Protein AF-W4VQP2-F1 (afdb_monomer)

Organism: NCBI:txid1298598

Radius of gyration: 23.56 Å; Cα contacts (8 Å, |Δi|>4): 251; chains: 1; bounding box: 56×85×63 Å

Sequence (211 aa):
MKTSEPMEIQKAVLSAKQAVLQKRSLKSDTTIKNQAFRDQLFKKLILEGDLSQVNSAVIPTIFPTIRLDETSYRVAILTADGWGVETADQELLLFSIHNMLKELVYCETLIDDKQIILLLPNVFATEAEPSFIRAIEQIEDFLKCTVTVSIGSPVTAIDKIHHSFHEAEAIFPFYTILPNETVITPEKVKNRTGGAIRSVQPIRKPKLSPY

Nearest PDB structures (foldseek):
  4dez-assembly1_A  TM=6.415E-01  e=1.762E-01  Mycolicibacterium smegmatis MC2 155
  6juo-assembly2_F  TM=6.776E-01  e=5.242E-01  Mycolicibacterium smegmatis MC2 155
  5cw9-assembly1_A  TM=4.338E-01  e=1.469E-01  synthetic construct
  6jun-assembly2_A  TM=5.602E-01  e=6.287E-01  Mycolicibacterium smegmatis MC2 155
  6mx1-assembly1_B  TM=3.657E-01  e=1.225E-01  Escherichia coli str. K-12 substr. MG1655

pLDDT: mean 76.84, std 18.47, range [34.72, 96.81]

Solvent-accessible surface area (backbone atoms only — not comparable to full-atom values): 12207 Å² total; per-residue (Å²): 137,83,82,82,58,76,65,60,58,53,52,50,54,52,51,53,52,50,52,53,50,51,57,48,50,56,50,48,52,51,50,51,51,50,49,53,52,52,51,51,50,49,42,31,40,40,74,67,54,50,55,91,88,51,61,74,87,50,46,41,76,78,38,73,69,50,55,95,73,92,48,30,30,27,22,33,42,34,38,72,52,65,77,61,90,51,68,68,44,47,53,52,49,53,52,51,51,55,52,51,44,65,74,70,40,90,51,48,77,44,81,53,94,84,33,36,43,34,44,35,57,51,60,48,88,81,68,42,47,67,55,52,52,50,43,51,52,52,48,26,67,71,69,59,38,50,58,43,35,16,31,20,56,79,30,74,47,76,90,38,42,21,57,12,34,54,45,10,61,70,53,41,74,52,43,84,78,34,87,88,49,52,66,44,40,63,69,68,55,66,73,45,91,81,63,85,78,73,76,83,70,77,83,75,75,80,81,80,74,89,126

Foldseek 3Di:
DDDDDPVVVVVVVVVVVVVVVVVVVVVVVVVVVLVVVLQVVVCCQAVVLDCVPPDPVCCCVSWVLDDLPQWWKKKKKKAKDDQDPDQVSQVVLQVLLQVLCVVQPSWDWDDDRRIIMTIHTPPVPPPVVVSVVVSQVVSCVVVVMQMAMFMFDIGNDSSCSNVSNVRSVVCRVCCVVVVPDSYHYVVNVVVPPPDDPPPPDPDPDDDDDDD

Mean predicted aligned error: 12.56 Å

InterPro domains:
  IPR041522 CdaR, GGDEF-like domain [PF17853] (72-170)

Structure (mmCIF, N/CA/C/O backbone):
data_AF-W4VQP2-F1
#
_entry.id   AF-W4VQP2-F1
#
loop_
_atom_site.group_PDB
_atom_site.id
_atom_site.type_symbol
_atom_site.label_atom_id
_atom_site.label_alt_id
_atom_site.label_comp_id
_atom_site.label_asym_id
_atom_site.label_entity_id
_atom_site.label_seq_id
_atom_site.pdbx_PDB_ins_code
_atom_site.Cartn_x
_atom_site.Cartn_y
_atom_site.Cartn_z
_atom_site.occupancy
_atom_site.B_iso_or_equiv
_atom_site.auth_seq_id
_atom_site.auth_comp_id
_atom_site.auth_asym_id
_atom_site.auth_atom_id
_atom_site.pdbx_PDB_model_num
ATOM 1 N N . MET A 1 1 ? -36.089 60.019 13.218 1.00 35.12 1 MET A N 1
ATOM 2 C CA . MET A 1 1 ? -35.849 59.495 11.857 1.00 35.12 1 MET A CA 1
ATOM 3 C C . MET A 1 1 ? -35.207 58.118 11.964 1.00 35.12 1 MET A C 1
ATOM 5 O O . MET A 1 1 ? -34.127 58.023 12.517 1.00 35.12 1 MET A O 1
ATOM 9 N N . LYS A 1 2 ? -35.928 57.110 11.452 1.00 40.62 2 LYS A N 1
ATOM 10 C CA . LYS A 1 2 ? -35.484 55.857 10.809 1.00 40.62 2 LYS A CA 1
ATOM 11 C C . LYS A 1 2 ? -34.466 54.964 11.544 1.00 40.62 2 LYS A C 1
ATOM 13 O O . LYS A 1 2 ? -33.271 55.027 11.294 1.00 40.62 2 LYS A O 1
ATOM 18 N N . THR A 1 3 ? -35.001 54.058 12.361 1.00 45.78 3 THR A N 1
ATOM 19 C CA . THR A 1 3 ? -34.407 52.760 12.712 1.00 45.78 3 THR A CA 1
ATOM 20 C C . THR A 1 3 ? -34.433 51.849 11.481 1.00 45.78 3 THR A C 1
ATOM 22 O O . THR A 1 3 ? -35.513 51.485 11.019 1.00 45.78 3 THR A O 1
ATOM 25 N N . SER A 1 4 ? -33.273 51.516 10.919 1.00 45.12 4 SER A N 1
ATOM 26 C CA . SER A 1 4 ? -33.140 50.448 9.923 1.00 45.12 4 SER A CA 1
ATOM 27 C C . SER A 1 4 ? -33.521 49.108 10.561 1.00 45.12 4 SER A C 1
ATOM 29 O O . SER A 1 4 ? -33.114 48.795 11.680 1.00 45.12 4 SER A O 1
ATOM 31 N N . GLU A 1 5 ? -34.390 48.365 9.879 1.00 51.97 5 GLU A N 1
ATOM 32 C CA . GLU A 1 5 ? -35.120 47.232 10.441 1.00 51.97 5 GLU A CA 1
ATOM 33 C C . GLU A 1 5 ? -34.227 45.996 10.692 1.00 51.97 5 GLU A C 1
ATOM 35 O O . GLU A 1 5 ? -33.376 45.665 9.860 1.00 51.97 5 GLU A O 1
ATOM 40 N N . PRO A 1 6 ? -34.477 45.225 11.774 1.00 57.72 6 PRO A N 1
ATOM 41 C CA . PRO A 1 6 ? -33.792 43.959 12.095 1.00 57.72 6 PRO A CA 1
ATOM 42 C C . PRO A 1 6 ? -33.783 42.911 10.964 1.00 57.72 6 PRO A C 1
ATOM 44 O O . PRO A 1 6 ? -32.983 41.972 10.977 1.00 57.72 6 PRO A O 1
ATOM 47 N N . MET A 1 7 ? -34.668 43.074 9.978 1.00 51.09 7 MET A N 1
ATOM 48 C CA . MET A 1 7 ? -34.842 42.191 8.829 1.00 51.09 7 MET A CA 1
ATOM 49 C C . MET A 1 7 ? -33.673 42.245 7.828 1.00 51.09 7 MET A C 1
ATOM 51 O O . MET A 1 7 ? -33.319 41.217 7.247 1.00 51.09 7 MET A O 1
ATOM 55 N N . GLU A 1 8 ? -33.031 43.404 7.638 1.00 52.34 8 GLU A N 1
ATOM 56 C CA . GLU A 1 8 ? -31.924 43.546 6.675 1.00 52.34 8 GLU A CA 1
ATOM 57 C C . GLU A 1 8 ? -30.647 42.850 7.166 1.00 52.34 8 GLU A C 1
ATOM 59 O O . GLU A 1 8 ? -29.943 42.200 6.389 1.00 52.34 8 GLU A O 1
ATOM 64 N N . ILE A 1 9 ? -30.398 42.897 8.477 1.00 55.16 9 ILE A N 1
ATOM 65 C CA . ILE A 1 9 ? -29.237 42.262 9.112 1.00 55.16 9 ILE A CA 1
ATOM 66 C C . ILE A 1 9 ? -29.374 40.732 9.074 1.00 55.16 9 ILE A C 1
ATOM 68 O O . ILE A 1 9 ? -28.434 40.039 8.685 1.00 55.16 9 ILE A O 1
ATOM 72 N N . GLN A 1 10 ? -30.552 40.182 9.393 1.00 50.25 10 GLN A N 1
ATOM 73 C CA . GLN A 1 10 ? -30.792 38.734 9.299 1.00 50.25 10 GLN A CA 1
ATOM 74 C C . GLN A 1 10 ? -30.653 38.208 7.865 1.00 50.25 10 GLN A C 1
ATOM 76 O O . GLN A 1 10 ? -30.037 37.161 7.646 1.00 50.25 10 GLN A O 1
ATOM 81 N N . LYS A 1 11 ? -31.170 38.944 6.874 1.00 54.84 11 LYS A N 1
ATOM 82 C CA . LYS A 1 11 ? -31.063 38.561 5.460 1.00 54.84 11 LYS A CA 1
ATOM 83 C C . LYS A 1 11 ? -29.612 38.584 4.973 1.00 54.84 11 LYS A C 1
ATOM 85 O O . LYS A 1 11 ? -29.203 37.680 4.242 1.00 54.84 11 LYS A O 1
ATOM 90 N N . ALA A 1 12 ? -28.815 39.554 5.423 1.00 56.41 12 ALA A N 1
ATOM 91 C CA . ALA A 1 12 ? -27.388 39.634 5.118 1.00 56.41 12 ALA A CA 1
ATOM 92 C C . ALA A 1 12 ? -26.590 38.469 5.732 1.00 56.41 12 ALA A C 1
ATOM 94 O O . ALA A 1 12 ? -25.773 37.854 5.047 1.00 56.41 12 ALA A O 1
ATOM 95 N N . VAL A 1 13 ? -26.874 38.099 6.986 1.00 51.88 13 VAL A N 1
ATOM 96 C CA . VAL A 1 13 ? -26.214 36.970 7.667 1.00 51.88 13 VAL A CA 1
ATOM 97 C C . VAL A 1 13 ? -26.556 35.631 7.003 1.00 51.88 13 VAL A C 1
ATOM 99 O O . VAL A 1 13 ? -25.667 34.805 6.785 1.00 51.88 13 VAL A O 1
ATOM 102 N N . LEU A 1 14 ? -27.817 35.419 6.617 1.00 48.81 14 LEU A N 1
ATOM 103 C CA . LEU A 1 14 ? -28.238 34.211 5.897 1.00 48.81 14 LEU A CA 1
ATOM 104 C C . LEU A 1 14 ? -27.605 34.122 4.502 1.00 48.81 14 LEU A C 1
ATOM 106 O O . LEU A 1 14 ? -27.119 33.055 4.123 1.00 48.81 14 LEU A O 1
ATOM 110 N N . SER A 1 15 ? -27.528 35.241 3.779 1.00 53.50 15 SER A N 1
ATOM 111 C CA . SER A 1 15 ? -26.909 35.304 2.447 1.00 53.50 15 SER A CA 1
ATOM 112 C C . SER A 1 15 ? -25.395 35.065 2.509 1.00 53.50 15 SER A C 1
ATOM 114 O O . SER A 1 15 ? -24.848 34.323 1.695 1.00 53.50 15 SER A O 1
ATOM 116 N N . ALA A 1 16 ? -24.710 35.612 3.520 1.00 52.19 16 ALA A N 1
ATOM 117 C CA . ALA A 1 16 ? -23.288 35.364 3.753 1.00 52.19 16 ALA A CA 1
ATOM 118 C C . ALA A 1 16 ? -23.013 33.895 4.123 1.00 52.19 16 ALA A C 1
ATOM 120 O O . ALA A 1 16 ? -22.075 33.290 3.601 1.00 52.19 16 ALA A O 1
ATOM 121 N N . LYS A 1 17 ? -23.863 33.280 4.959 1.00 48.31 17 LYS A N 1
ATOM 122 C CA . LYS A 1 17 ? -23.778 31.850 5.296 1.00 48.31 17 LYS A CA 1
ATOM 123 C C . LYS A 1 17 ? -23.983 30.968 4.061 1.00 48.31 17 LYS A C 1
ATOM 125 O O . LYS A 1 17 ? -23.219 30.026 3.860 1.00 48.31 17 LYS A O 1
ATOM 130 N N . GLN A 1 18 ? -24.958 31.291 3.211 1.00 54.22 18 GLN A N 1
ATOM 131 C CA . GLN A 1 18 ? -25.206 30.579 1.953 1.00 54.22 18 GLN A CA 1
ATOM 132 C C . GLN A 1 18 ? -24.047 30.731 0.960 1.00 54.22 18 GLN A C 1
ATOM 134 O O . GLN A 1 18 ? -23.621 29.733 0.386 1.00 54.22 18 GLN A O 1
ATOM 139 N N . ALA A 1 19 ? -23.467 31.925 0.819 1.00 55.91 19 ALA A N 1
ATOM 140 C CA . ALA A 1 19 ? -22.310 32.153 -0.049 1.00 55.91 19 ALA A CA 1
ATOM 141 C C . ALA A 1 19 ? -21.056 31.391 0.425 1.00 55.91 19 ALA A C 1
ATOM 143 O O . ALA A 1 19 ? -20.311 30.840 -0.387 1.00 55.91 19 ALA A O 1
ATOM 144 N N . VAL A 1 20 ? -20.830 31.302 1.742 1.00 54.31 20 VAL A N 1
ATOM 145 C CA . VAL A 1 20 ? -19.734 30.504 2.319 1.00 54.31 20 VAL A CA 1
ATOM 146 C C . VAL A 1 20 ? -19.962 29.006 2.107 1.00 54.31 20 VAL A C 1
ATOM 148 O O . VAL A 1 20 ? -19.020 28.298 1.749 1.00 54.31 20 VAL A O 1
ATOM 151 N N . LEU A 1 21 ? -21.195 28.519 2.280 1.00 50.50 21 LEU A N 1
ATOM 152 C CA . LEU A 1 21 ? -21.551 27.120 2.027 1.00 50.50 21 LEU A CA 1
ATOM 153 C C . LEU A 1 21 ? -21.415 26.758 0.543 1.00 50.50 21 LEU A C 1
ATOM 155 O O . LEU A 1 21 ? -20.800 25.743 0.242 1.00 50.50 21 LEU A O 1
ATOM 159 N N . GLN A 1 22 ? -21.874 27.614 -0.375 1.00 55.31 22 GLN A N 1
ATOM 160 C CA . GLN A 1 22 ? -21.723 27.417 -1.822 1.00 55.31 22 GLN A CA 1
ATOM 161 C C . GLN A 1 22 ? -20.254 27.439 -2.268 1.00 55.31 22 GLN A C 1
ATOM 163 O O . GLN A 1 22 ? -19.826 26.632 -3.090 1.00 55.31 22 GLN A O 1
ATOM 168 N N . LYS A 1 23 ? -19.429 28.325 -1.695 1.00 57.16 23 LYS A N 1
ATOM 169 C CA . LYS A 1 23 ? -17.988 28.354 -1.989 1.00 57.16 23 LYS A CA 1
ATOM 170 C C . LYS A 1 23 ? -17.262 27.122 -1.437 1.00 57.16 23 LYS A C 1
ATOM 172 O O . LYS A 1 23 ? -16.253 26.712 -2.009 1.00 57.16 23 LYS A O 1
ATOM 177 N N . ARG A 1 24 ? -17.754 26.533 -0.341 1.00 44.56 24 ARG A N 1
ATOM 178 C CA . ARG A 1 24 ? -17.249 25.266 0.211 1.00 44.56 24 ARG A CA 1
ATOM 179 C C . ARG A 1 24 ? -17.720 24.058 -0.598 1.00 44.56 24 ARG A C 1
ATOM 181 O O . ARG A 1 24 ? -16.879 23.212 -0.865 1.00 44.56 24 ARG A O 1
ATOM 188 N N . SER A 1 25 ? -18.978 24.018 -1.046 1.00 50.69 25 SER A N 1
ATOM 189 C CA . SER A 1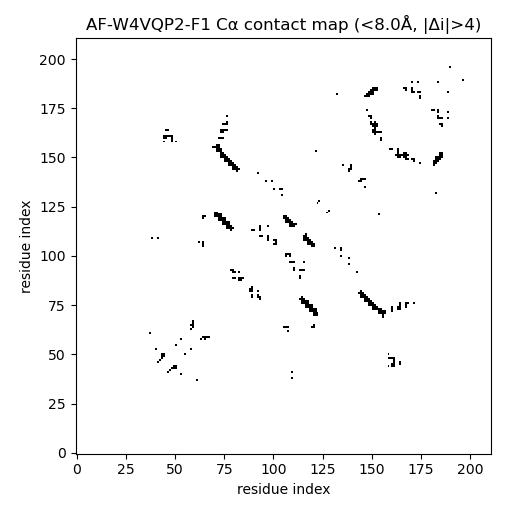 25 ? -19.502 22.927 -1.881 1.00 50.69 25 SER A CA 1
ATOM 190 C C . SER A 1 25 ? -18.838 22.882 -3.254 1.00 50.69 25 SER A C 1
ATOM 192 O O . SER A 1 25 ? -18.427 21.827 -3.706 1.00 50.69 25 SER A O 1
ATOM 194 N N . LEU A 1 26 ? -18.629 24.032 -3.903 1.00 56.31 26 LEU A N 1
ATOM 195 C CA . LEU A 1 26 ? -17.958 24.060 -5.208 1.00 56.31 26 LEU A CA 1
ATOM 196 C C . LEU A 1 26 ? -16.499 23.603 -5.104 1.00 56.31 26 LEU A C 1
ATOM 198 O O . LEU A 1 26 ? -16.016 22.881 -5.971 1.00 56.31 26 LEU A O 1
ATOM 202 N N . LYS A 1 27 ? -15.807 23.983 -4.020 1.00 56.72 27 LYS A N 1
ATOM 203 C CA . LYS A 1 27 ? -14.451 23.502 -3.738 1.00 56.72 27 LYS A CA 1
ATOM 204 C C . LYS A 1 27 ? -14.433 22.012 -3.397 1.00 56.72 27 LYS A C 1
ATOM 206 O O . LYS A 1 27 ? -13.567 21.310 -3.906 1.00 56.72 27 LYS A O 1
ATOM 211 N N . SER A 1 28 ? -15.374 21.520 -2.586 1.00 58.16 28 SER A N 1
ATOM 212 C CA . SER A 1 28 ? -15.464 20.089 -2.281 1.00 58.16 28 SER A CA 1
ATOM 213 C C . SER A 1 28 ? -15.770 19.274 -3.528 1.00 58.16 28 SER A C 1
ATOM 215 O O . SER A 1 28 ? -15.113 18.266 -3.742 1.00 58.16 28 SER A O 1
ATOM 217 N N . ASP A 1 29 ? -16.664 19.738 -4.400 1.00 61.47 29 ASP A N 1
ATOM 218 C CA . ASP A 1 29 ? -17.019 19.038 -5.636 1.00 61.47 29 ASP A CA 1
ATOM 219 C C . ASP A 1 29 ? -15.826 18.946 -6.591 1.00 61.47 29 ASP A C 1
ATOM 221 O O . ASP A 1 29 ? -15.601 17.899 -7.195 1.00 61.47 29 ASP A O 1
ATOM 225 N N . THR A 1 30 ? -15.021 20.009 -6.712 1.00 62.75 30 THR A N 1
ATOM 226 C CA . THR A 1 30 ? -13.778 19.955 -7.498 1.00 62.75 30 THR A CA 1
ATOM 227 C C . THR A 1 30 ? -12.742 19.024 -6.878 1.00 62.75 30 THR A C 1
ATOM 229 O O . THR A 1 30 ? -12.120 18.252 -7.600 1.00 62.75 30 THR A O 1
ATOM 232 N N . THR A 1 31 ? -12.578 19.038 -5.553 1.00 67.19 31 THR A N 1
ATOM 233 C CA . THR A 1 31 ? -11.622 18.160 -4.865 1.00 67.19 31 THR A CA 1
ATOM 234 C C . THR A 1 31 ? -12.040 16.695 -4.960 1.00 67.19 31 THR A C 1
ATOM 236 O O . THR A 1 31 ? -11.203 15.848 -5.250 1.00 67.19 31 THR A O 1
ATOM 239 N N . ILE A 1 32 ? -13.331 16.394 -4.794 1.00 65.38 32 ILE A N 1
ATOM 240 C CA . ILE A 1 32 ? -13.893 15.044 -4.924 1.00 65.38 32 ILE A CA 1
ATOM 241 C C . ILE A 1 32 ? -13.719 14.534 -6.356 1.00 65.38 32 ILE A C 1
ATOM 243 O O . ILE A 1 32 ? -13.260 13.412 -6.549 1.00 65.38 32 ILE A O 1
ATOM 247 N N . LYS A 1 33 ? -14.019 15.358 -7.370 1.00 71.06 33 LYS A N 1
ATOM 248 C CA . LYS A 1 33 ? -13.811 14.990 -8.781 1.00 71.06 33 LYS A CA 1
ATOM 249 C C . LYS A 1 33 ? -12.340 14.736 -9.098 1.00 71.06 33 LYS A C 1
ATOM 251 O O . LYS A 1 33 ? -12.033 13.768 -9.787 1.00 71.06 33 LYS A O 1
ATOM 256 N N . ASN A 1 34 ? -11.441 15.562 -8.569 1.00 78.31 34 ASN A N 1
ATOM 257 C CA . ASN A 1 34 ? -10.003 15.386 -8.757 1.00 78.31 34 ASN A CA 1
ATOM 258 C C . ASN A 1 34 ? -9.491 14.114 -8.071 1.00 78.31 34 ASN A C 1
ATOM 260 O O . ASN A 1 34 ? -8.702 13.387 -8.666 1.00 78.31 34 ASN A O 1
ATOM 264 N N . GLN A 1 35 ? -9.968 13.816 -6.859 1.00 81.62 35 GLN A N 1
ATOM 265 C CA . GLN A 1 35 ? -9.613 12.593 -6.143 1.00 81.62 35 GLN A CA 1
ATOM 266 C C . GLN A 1 35 ? -10.134 11.350 -6.872 1.00 81.62 35 GLN A C 1
ATOM 268 O O . GLN A 1 35 ? -9.363 10.434 -7.125 1.00 81.62 35 GLN A O 1
ATOM 273 N N . ALA A 1 36 ? -11.401 11.344 -7.294 1.00 84.31 36 ALA A N 1
ATOM 274 C CA . ALA A 1 36 ? -11.983 10.231 -8.043 1.00 84.31 36 ALA A CA 1
ATOM 275 C C . ALA A 1 36 ? -11.258 9.987 -9.376 1.00 84.31 36 ALA A C 1
ATOM 277 O O . ALA A 1 36 ? -11.007 8.843 -9.752 1.00 84.31 36 ALA A O 1
ATOM 278 N N . PHE A 1 37 ? -10.878 11.060 -10.075 1.00 84.44 37 PHE A N 1
ATOM 279 C CA . PHE A 1 37 ? -10.080 10.970 -11.294 1.00 84.44 37 PHE A CA 1
ATOM 280 C C . PHE A 1 37 ? -8.682 10.401 -11.027 1.00 84.44 37 PHE A C 1
ATOM 282 O O . PHE A 1 37 ? -8.238 9.504 -11.745 1.00 84.44 37 PHE A O 1
ATOM 289 N N . ARG A 1 38 ? -8.006 10.880 -9.974 1.00 87.31 38 ARG A N 1
ATOM 290 C CA . ARG A 1 38 ? -6.709 10.354 -9.531 1.00 87.31 38 ARG A CA 1
ATOM 291 C C . ARG A 1 38 ? -6.806 8.862 -9.214 1.00 87.31 38 ARG A C 1
ATOM 293 O O . ARG A 1 38 ? -5.982 8.093 -9.695 1.00 87.31 38 ARG A O 1
ATOM 300 N N . ASP A 1 39 ? -7.818 8.449 -8.462 1.00 89.75 39 ASP A N 1
ATOM 301 C CA . ASP A 1 39 ? -7.995 7.057 -8.051 1.00 89.75 39 ASP A CA 1
ATOM 302 C C . ASP A 1 39 ? -8.308 6.157 -9.253 1.00 89.75 39 ASP A C 1
ATOM 304 O O . ASP A 1 39 ? -7.735 5.077 -9.382 1.00 89.75 39 ASP A O 1
ATOM 308 N N . GLN A 1 40 ? -9.128 6.622 -10.201 1.00 88.19 40 GLN A N 1
ATOM 309 C CA . GLN A 1 40 ? -9.382 5.898 -11.449 1.00 88.19 40 GLN A CA 1
ATOM 310 C C . GLN A 1 40 ? -8.107 5.720 -12.282 1.00 88.19 40 GLN A C 1
ATOM 312 O O . GLN A 1 40 ? -7.864 4.638 -12.816 1.00 88.19 40 GLN A O 1
ATOM 317 N N . LEU A 1 41 ? -7.285 6.765 -12.405 1.00 88.38 41 LEU A N 1
ATOM 318 C CA . LEU A 1 41 ? -6.006 6.668 -13.106 1.00 88.38 41 LEU A CA 1
ATOM 319 C C . LEU A 1 41 ? -5.036 5.726 -12.397 1.00 88.38 41 LEU A C 1
ATOM 321 O O . LEU A 1 41 ? -4.330 4.976 -13.065 1.00 88.38 41 LEU A O 1
ATOM 325 N N . PHE A 1 42 ? -5.028 5.735 -11.065 1.00 90.56 42 PHE A N 1
ATOM 326 C CA . PHE A 1 42 ? -4.204 4.834 -10.272 1.00 90.56 42 PHE A CA 1
ATOM 327 C C . PHE A 1 42 ? -4.605 3.374 -10.515 1.00 90.56 42 PHE A C 1
ATOM 329 O O . PHE A 1 42 ? -3.742 2.541 -10.787 1.00 90.56 42 PHE A O 1
ATOM 336 N N . LYS A 1 43 ? -5.912 3.073 -10.517 1.00 91.81 43 LYS A N 1
ATOM 337 C CA . LYS A 1 43 ? -6.432 1.739 -10.861 1.00 91.81 43 LYS A CA 1
ATOM 338 C C . LYS A 1 43 ? -6.015 1.315 -12.267 1.00 91.81 43 LYS A C 1
ATOM 340 O O . LYS A 1 43 ? -5.442 0.244 -12.428 1.00 91.81 43 LYS A O 1
ATOM 345 N N . LYS A 1 44 ? -6.207 2.172 -13.271 1.00 89.00 44 LYS A N 1
ATOM 346 C CA . LYS A 1 44 ? -5.805 1.864 -14.655 1.00 89.00 44 LYS A CA 1
ATOM 347 C C . LYS A 1 44 ? -4.312 1.584 -14.790 1.00 89.00 44 LYS A C 1
ATOM 349 O O . LYS A 1 44 ? -3.917 0.625 -15.446 1.00 89.00 44 LYS A O 1
ATOM 354 N N . LEU A 1 45 ? -3.488 2.401 -14.139 1.00 88.50 45 LEU A N 1
ATOM 355 C CA . LEU A 1 45 ? -2.037 2.280 -14.189 1.00 88.50 45 LEU A CA 1
ATOM 356 C C . LEU A 1 45 ? -1.537 0.997 -13.512 1.00 88.50 45 LEU A C 1
ATOM 358 O O . LEU A 1 45 ? -0.713 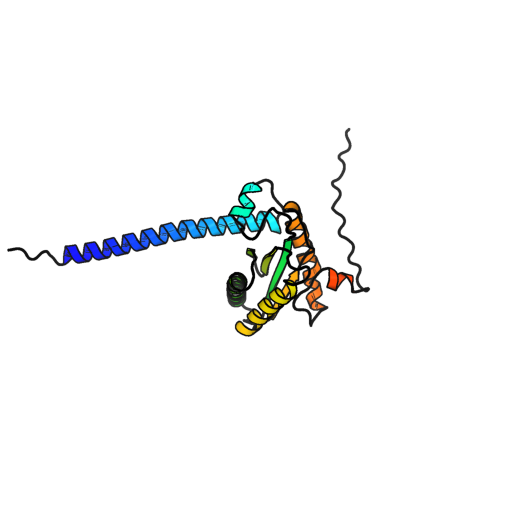0.284 -14.081 1.00 88.50 45 LEU A O 1
ATOM 362 N N . ILE A 1 46 ? -1.996 0.733 -12.287 1.00 91.62 46 ILE A N 1
ATOM 363 C CA . ILE A 1 46 ? -1.426 -0.319 -11.436 1.00 91.62 46 ILE A CA 1
ATOM 364 C C . ILE A 1 46 ? -2.175 -1.642 -11.587 1.00 91.62 46 ILE A C 1
ATOM 366 O O . ILE A 1 46 ? -1.537 -2.683 -11.731 1.00 91.62 46 ILE A O 1
ATOM 370 N N . LEU A 1 47 ? -3.508 -1.611 -11.579 1.00 90.69 47 LEU A N 1
ATOM 371 C CA . LEU A 1 47 ? -4.344 -2.814 -11.584 1.00 90.69 47 LEU A CA 1
ATOM 372 C C . LEU A 1 47 ? -4.619 -3.333 -12.991 1.00 90.69 47 LEU A C 1
ATOM 374 O O . LEU A 1 47 ? -4.612 -4.539 -13.198 1.00 90.69 47 LEU A O 1
ATOM 378 N N . GLU A 1 48 ? -4.848 -2.444 -13.958 1.00 89.06 48 GLU A N 1
ATOM 379 C CA . GLU A 1 48 ? -5.194 -2.847 -15.332 1.00 89.06 48 GLU A CA 1
ATOM 380 C C . GLU A 1 48 ? -3.974 -2.865 -16.268 1.00 89.06 48 GLU A C 1
ATOM 382 O O . GLU A 1 48 ? -4.006 -3.507 -17.318 1.00 89.06 48 GLU A O 1
ATOM 387 N N . GLY A 1 49 ? -2.906 -2.139 -15.919 1.00 84.94 49 GLY A N 1
ATOM 388 C CA . GLY A 1 49 ? -1.751 -1.933 -16.796 1.00 84.94 49 GLY A CA 1
ATOM 389 C C . GLY A 1 49 ? -2.092 -1.189 -18.093 1.00 84.94 49 GLY A C 1
ATOM 390 O O . GLY A 1 49 ? -1.330 -1.257 -19.061 1.00 84.94 49 GLY A O 1
ATOM 391 N N . ASP A 1 50 ? -3.231 -0.491 -18.135 1.00 82.31 50 ASP A N 1
ATOM 392 C CA . ASP A 1 50 ? -3.708 0.213 -19.320 1.00 82.31 50 ASP A CA 1
ATOM 393 C C . ASP A 1 50 ? -3.199 1.660 -19.347 1.00 82.31 50 ASP A C 1
ATOM 395 O O . ASP A 1 50 ? -3.714 2.560 -18.679 1.00 82.31 50 ASP A O 1
ATOM 399 N N . LEU A 1 51 ? -2.185 1.886 -20.181 1.00 73.50 51 LEU A N 1
ATOM 400 C CA . LEU A 1 51 ? -1.631 3.209 -20.464 1.00 73.50 51 LEU A CA 1
ATOM 401 C C . LEU A 1 51 ? -2.248 3.873 -21.702 1.00 73.50 51 LEU A C 1
ATOM 403 O O . LEU A 1 51 ? -1.903 5.011 -22.011 1.00 73.50 51 LEU A O 1
ATOM 407 N N . SER A 1 52 ? -3.154 3.205 -22.426 1.00 70.25 52 SER A N 1
ATOM 408 C CA . SER A 1 52 ? -3.688 3.708 -23.702 1.00 70.25 52 SER A CA 1
ATOM 409 C C . SER A 1 52 ? -4.468 5.017 -23.554 1.00 70.25 52 SER A C 1
ATOM 411 O O . SER A 1 52 ? -4.501 5.832 -24.475 1.00 70.25 52 SER A O 1
ATOM 413 N N . GLN A 1 53 ? -5.057 5.241 -22.378 1.00 62.72 53 GLN A N 1
ATOM 414 C CA . GLN A 1 53 ? -5.837 6.437 -22.054 1.00 62.72 53 GLN A CA 1
ATOM 415 C C . GLN A 1 53 ? -5.069 7.446 -21.193 1.00 62.72 53 GLN A C 1
ATOM 417 O O . GLN A 1 53 ? -5.599 8.513 -20.878 1.00 62.72 53 GLN A O 1
ATOM 422 N N . VAL A 1 54 ? -3.833 7.129 -20.799 1.00 66.31 54 VAL A N 1
ATOM 423 C CA . VAL A 1 54 ? -3.042 7.948 -19.881 1.00 66.31 54 VAL A CA 1
ATOM 424 C C . VAL A 1 54 ? -1.885 8.571 -20.645 1.00 66.31 54 VAL A C 1
ATOM 426 O O . VAL A 1 54 ? -0.916 7.907 -21.001 1.00 66.31 54 VAL A O 1
ATOM 429 N N . ASN A 1 55 ? -1.964 9.879 -20.884 1.00 69.38 55 ASN A N 1
ATOM 430 C CA . ASN A 1 55 ? -0.819 10.612 -21.409 1.00 69.38 55 ASN A CA 1
ATOM 431 C C . ASN A 1 55 ? 0.304 10.588 -20.359 1.00 69.38 55 ASN A C 1
ATOM 433 O O . ASN A 1 55 ? 0.151 11.151 -19.273 1.00 69.38 55 ASN A O 1
ATOM 437 N N . SER A 1 56 ? 1.430 9.953 -20.689 1.00 67.38 56 SER A N 1
ATOM 438 C CA . SER A 1 56 ? 2.579 9.792 -19.790 1.00 67.38 56 SER A CA 1
ATOM 439 C C . SER A 1 56 ? 3.126 11.121 -19.265 1.00 67.38 56 SER A C 1
ATOM 441 O O . SER A 1 56 ? 3.625 11.168 -18.144 1.00 67.38 56 SER A O 1
ATOM 443 N N . ALA A 1 57 ? 2.958 12.217 -20.012 1.00 70.12 57 ALA A N 1
ATOM 444 C CA . ALA A 1 57 ? 3.351 13.557 -19.580 1.00 70.12 57 ALA A CA 1
ATOM 445 C C . ALA A 1 57 ? 2.513 14.095 -18.404 1.00 70.12 57 ALA A C 1
ATOM 447 O O . ALA A 1 57 ? 2.960 14.976 -17.676 1.00 70.12 57 ALA A O 1
ATOM 448 N N . VAL A 1 58 ? 1.298 13.576 -18.210 1.00 75.88 58 VAL A N 1
ATOM 449 C CA . VAL A 1 58 ? 0.372 14.023 -17.159 1.00 75.88 58 VAL A CA 1
ATOM 450 C C . VAL A 1 58 ? 0.596 13.253 -15.852 1.00 75.88 58 VAL A C 1
ATOM 452 O O . VAL A 1 58 ? 0.301 13.771 -14.776 1.00 75.88 58 VAL A O 1
ATOM 455 N N . ILE A 1 59 ? 1.180 12.051 -15.922 1.00 76.50 59 ILE A N 1
ATOM 456 C CA . ILE A 1 59 ? 1.402 11.168 -14.767 1.00 76.50 59 ILE A CA 1
ATOM 457 C C . ILE A 1 59 ? 2.159 11.876 -13.627 1.00 76.50 59 ILE A C 1
ATOM 459 O O . ILE A 1 59 ? 1.625 11.872 -12.520 1.00 76.50 59 ILE A O 1
ATOM 463 N N . PRO A 1 60 ? 3.293 12.574 -13.852 1.00 76.38 60 PRO A N 1
ATOM 464 C CA . PRO A 1 60 ? 4.010 13.257 -12.767 1.00 76.38 60 PRO A CA 1
ATOM 465 C C . PRO A 1 60 ? 3.238 14.428 -12.148 1.00 76.38 60 PRO A C 1
ATOM 467 O O . PRO A 1 60 ? 3.511 14.837 -11.025 1.00 76.38 60 PRO A O 1
ATOM 470 N N . THR A 1 61 ? 2.275 14.999 -12.882 1.00 79.69 61 THR A N 1
ATOM 471 C CA . THR A 1 61 ? 1.434 16.092 -12.363 1.00 79.69 61 THR A CA 1
ATOM 472 C C . THR A 1 61 ? 0.369 15.558 -11.407 1.00 79.69 61 THR A C 1
ATOM 474 O O . THR A 1 61 ? 0.006 16.227 -10.444 1.00 79.69 61 THR A O 1
ATOM 477 N N . ILE A 1 62 ? -0.146 14.358 -11.681 1.00 81.38 62 ILE A N 1
ATOM 478 C CA . ILE A 1 62 ? -1.213 13.720 -10.897 1.00 81.38 62 ILE A CA 1
ATOM 479 C C . ILE A 1 62 ? -0.637 12.919 -9.727 1.00 81.38 62 ILE A C 1
ATOM 481 O O . ILE A 1 62 ? -1.228 12.889 -8.648 1.00 81.38 62 ILE A O 1
ATOM 485 N N . PHE A 1 63 ? 0.519 12.301 -9.944 1.00 84.25 63 PHE A N 1
ATOM 486 C CA . PHE A 1 63 ? 1.233 11.474 -8.985 1.00 84.25 63 PHE A CA 1
ATOM 487 C C . PHE A 1 63 ? 2.635 12.058 -8.789 1.00 84.25 63 PHE A C 1
ATOM 489 O O . PHE A 1 63 ? 3.579 11.632 -9.456 1.00 84.25 63 PHE A O 1
ATOM 496 N N . PRO A 1 64 ? 2.789 13.067 -7.918 1.00 78.75 64 PRO A N 1
ATOM 497 C CA . PRO A 1 64 ? 4.049 13.791 -7.757 1.00 78.75 64 PRO A CA 1
ATOM 498 C C . PRO A 1 64 ? 5.196 12.921 -7.229 1.00 78.75 64 PRO A C 1
ATOM 500 O O . PRO A 1 64 ? 6.359 13.302 -7.369 1.00 78.75 64 PRO A O 1
ATOM 503 N N . THR A 1 65 ? 4.897 11.767 -6.623 1.00 77.38 65 THR A N 1
ATOM 504 C CA . THR A 1 65 ? 5.930 10.800 -6.222 1.00 77.38 65 THR A CA 1
ATOM 505 C C . THR A 1 65 ? 6.445 9.951 -7.395 1.00 77.38 65 THR A C 1
ATOM 507 O O . THR A 1 65 ? 7.512 9.350 -7.277 1.00 77.38 65 THR A O 1
ATOM 510 N N . ILE A 1 66 ? 5.755 9.950 -8.547 1.00 75.56 66 ILE A N 1
ATOM 511 C CA . ILE A 1 66 ? 6.228 9.345 -9.798 1.00 75.56 66 ILE A CA 1
ATOM 512 C C . ILE A 1 66 ? 7.028 10.388 -10.573 1.00 75.56 66 ILE A C 1
ATOM 514 O O . ILE A 1 66 ? 6.475 11.274 -11.229 1.00 75.56 66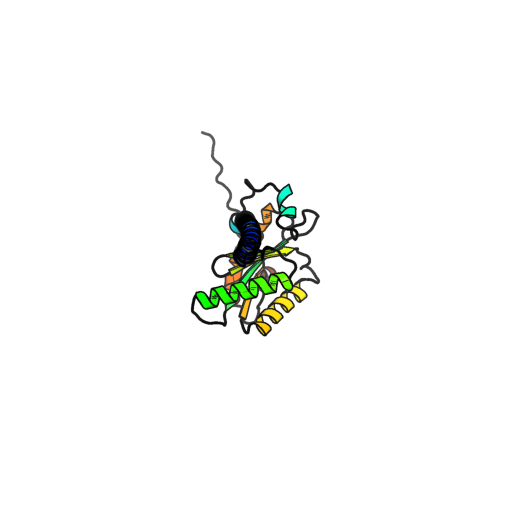 ILE A O 1
ATOM 518 N N . ARG A 1 67 ? 8.350 10.258 -10.546 1.00 71.38 67 ARG A N 1
ATOM 519 C CA . ARG A 1 67 ? 9.248 11.035 -11.390 1.00 71.38 67 ARG A CA 1
ATOM 520 C C . ARG A 1 67 ? 9.829 10.220 -12.549 1.00 71.38 67 ARG A C 1
ATOM 522 O O . ARG A 1 67 ? 10.418 9.156 -12.392 1.00 71.38 67 ARG A O 1
ATOM 529 N N . LEU A 1 68 ? 9.681 10.734 -13.761 1.00 64.06 68 LEU A N 1
ATOM 530 C CA . LEU A 1 68 ? 10.162 10.058 -14.971 1.00 64.06 68 LEU A CA 1
ATOM 531 C C . LEU A 1 68 ? 11.703 9.985 -15.070 1.00 64.06 68 LEU A C 1
ATOM 533 O O . LEU A 1 68 ? 12.214 9.326 -15.973 1.00 64.06 68 LEU A O 1
ATOM 537 N N . ASP A 1 69 ? 12.437 10.659 -14.180 1.00 61.00 69 ASP A N 1
ATOM 538 C CA . ASP A 1 69 ? 13.897 10.694 -14.116 1.00 61.00 69 ASP A CA 1
ATOM 539 C C . ASP A 1 69 ? 14.451 9.565 -13.226 1.00 61.00 69 ASP A C 1
ATOM 541 O O . ASP A 1 69 ? 14.423 9.634 -12.004 1.00 61.00 69 ASP A O 1
ATOM 545 N N . GLU A 1 70 ? 14.940 8.499 -13.871 1.00 57.38 70 GLU A N 1
ATOM 546 C CA . GLU A 1 70 ? 15.866 7.459 -13.361 1.00 57.38 70 GLU A CA 1
ATOM 547 C C . GLU A 1 70 ? 15.546 6.767 -12.018 1.00 57.38 70 GLU A C 1
ATOM 549 O O . GLU A 1 70 ? 16.343 5.975 -11.512 1.00 57.38 70 GLU A O 1
ATOM 554 N N . THR A 1 71 ? 14.363 6.979 -11.452 1.00 72.94 71 THR A N 1
ATOM 555 C CA . THR A 1 71 ? 13.920 6.311 -10.232 1.00 72.94 71 THR A CA 1
ATOM 556 C C . THR A 1 71 ? 13.194 5.021 -10.585 1.00 72.94 71 THR A C 1
ATOM 558 O O . THR A 1 71 ? 12.283 4.979 -11.408 1.00 72.94 71 THR A O 1
ATOM 561 N N . SER A 1 72 ? 13.625 3.918 -9.978 1.00 85.00 72 SER A N 1
ATOM 562 C CA . SER A 1 72 ? 12.819 2.694 -9.970 1.00 85.00 72 SER A CA 1
ATOM 563 C C . SER A 1 72 ? 11.605 2.852 -9.047 1.00 85.00 72 SER A C 1
ATOM 565 O O . SER A 1 72 ? 11.591 3.723 -8.186 1.00 85.00 72 SER A O 1
ATOM 567 N N . TYR A 1 73 ? 10.615 1.981 -9.186 1.00 87.31 73 TYR A N 1
ATOM 568 C CA . TYR A 1 73 ? 9.365 1.939 -8.433 1.00 87.31 73 TYR A CA 1
ATOM 569 C C . TYR A 1 73 ? 9.091 0.530 -7.946 1.00 87.31 73 TYR A C 1
ATOM 571 O O . TYR A 1 73 ? 9.507 -0.434 -8.584 1.00 87.31 73 TYR A O 1
ATOM 579 N N . ARG A 1 74 ? 8.349 0.398 -6.852 1.00 90.81 74 ARG A N 1
ATOM 580 C CA . ARG A 1 74 ? 7.789 -0.874 -6.389 1.00 90.81 74 ARG A CA 1
ATOM 581 C C . ARG A 1 74 ? 6.323 -0.669 -6.051 1.00 90.81 74 ARG A C 1
ATOM 583 O O . ARG A 1 74 ? 5.945 0.395 -5.566 1.00 90.81 74 ARG A O 1
ATOM 590 N N . VAL A 1 75 ? 5.512 -1.688 -6.287 1.00 93.69 75 VAL A N 1
ATOM 591 C CA . VAL A 1 75 ? 4.144 -1.723 -5.769 1.00 93.69 75 VAL A CA 1
ATOM 592 C C . VAL A 1 75 ? 4.135 -2.546 -4.492 1.00 93.69 75 VAL A C 1
ATOM 594 O O . VAL A 1 75 ? 4.737 -3.620 -4.446 1.00 93.69 75 VAL A O 1
ATOM 597 N N . ALA A 1 76 ? 3.465 -2.036 -3.464 1.00 94.50 76 ALA A N 1
ATOM 598 C CA . ALA A 1 76 ? 3.160 -2.785 -2.259 1.00 94.50 76 ALA A CA 1
ATOM 599 C C . ALA A 1 76 ? 1.646 -2.946 -2.105 1.00 94.50 76 ALA A C 1
ATOM 601 O O . ALA A 1 76 ? 0.879 -2.041 -2.431 1.00 94.50 76 ALA A O 1
ATOM 602 N N . ILE A 1 77 ? 1.233 -4.103 -1.604 1.00 95.88 77 ILE A N 1
ATOM 603 C CA . ILE A 1 77 ? -0.143 -4.402 -1.217 1.00 95.88 77 ILE A CA 1
ATOM 604 C C . ILE A 1 77 ? -0.139 -4.582 0.289 1.00 95.88 77 ILE A C 1
ATOM 606 O O . ILE A 1 77 ? 0.680 -5.332 0.821 1.00 95.88 77 ILE A O 1
ATOM 610 N N . LEU A 1 78 ? -1.036 -3.874 0.958 1.00 95.50 78 LEU A N 1
ATOM 611 C CA . LEU A 1 78 ? -1.174 -3.864 2.398 1.00 95.50 78 LEU A CA 1
ATOM 612 C C . LEU A 1 78 ? -2.588 -4.286 2.779 1.00 95.50 78 LEU A C 1
ATOM 614 O O . LEU A 1 78 ? -3.572 -3.779 2.246 1.00 95.50 78 LEU A O 1
ATOM 618 N N . THR A 1 79 ? -2.676 -5.173 3.758 1.00 94.88 79 THR A N 1
ATOM 619 C CA . THR A 1 79 ? -3.919 -5.515 4.458 1.00 94.88 79 THR A CA 1
ATOM 620 C C . THR A 1 79 ? -3.721 -5.310 5.951 1.00 94.88 79 THR A C 1
ATOM 622 O O . THR A 1 79 ? -2.584 -5.187 6.415 1.00 94.88 79 THR A O 1
ATOM 625 N N . ALA A 1 80 ? -4.816 -5.247 6.699 1.00 94.19 80 ALA A N 1
ATOM 626 C CA . ALA A 1 80 ? -4.757 -5.109 8.144 1.00 94.19 80 ALA A CA 1
ATOM 627 C C . ALA A 1 80 ? -5.888 -5.874 8.829 1.00 94.19 80 ALA A C 1
ATOM 629 O O . ALA A 1 80 ? -6.902 -6.157 8.197 1.00 94.19 80 ALA A O 1
ATOM 630 N N . ASP A 1 81 ? -5.708 -6.179 10.107 1.00 92.25 81 ASP A N 1
ATOM 631 C CA . ASP A 1 81 ? -6.689 -6.825 10.983 1.00 92.25 81 ASP A CA 1
ATOM 632 C C . ASP A 1 81 ? -6.543 -6.266 12.414 1.00 92.25 81 ASP A C 1
ATOM 634 O O . ASP A 1 81 ? -5.506 -5.696 12.758 1.00 92.25 81 ASP A O 1
ATOM 638 N N . GLY A 1 82 ? -7.558 -6.418 13.266 1.00 89.88 82 GLY A N 1
ATOM 639 C CA . GLY A 1 82 ? -7.461 -6.141 14.705 1.00 89.88 82 GLY A CA 1
ATOM 640 C C . GLY A 1 82 ? -8.598 -5.321 15.316 1.00 89.88 82 GLY A C 1
ATOM 641 O O . GLY A 1 82 ? -8.650 -5.202 16.537 1.00 89.88 82 GLY A O 1
ATOM 642 N N . TRP A 1 83 ? -9.511 -4.758 14.516 1.00 89.00 83 TRP A N 1
ATOM 643 C CA . TRP A 1 83 ? -10.634 -3.943 15.025 1.00 89.00 83 TRP A CA 1
ATOM 644 C C . TRP A 1 83 ? -11.972 -4.683 15.087 1.00 89.00 83 TRP A C 1
ATOM 646 O O . TRP A 1 83 ? -12.901 -4.199 15.723 1.00 89.00 83 TRP A O 1
ATOM 656 N N . GLY A 1 84 ? -12.061 -5.871 14.491 1.00 85.38 84 GLY A N 1
ATOM 657 C CA . GLY A 1 84 ? -13.279 -6.670 14.467 1.00 85.38 84 GLY A CA 1
ATOM 658 C C . GLY A 1 84 ? -13.401 -7.478 13.181 1.00 85.38 84 GLY A C 1
ATOM 659 O O . GLY A 1 84 ? -12.568 -7.387 12.286 1.00 85.38 84 GLY A O 1
ATOM 660 N N . VAL A 1 85 ? -14.462 -8.279 13.097 1.00 80.19 85 VAL A N 1
ATOM 661 C CA . VAL A 1 85 ? -14.814 -9.065 11.897 1.00 80.19 85 VAL A CA 1
ATOM 662 C C . VAL A 1 85 ? -15.873 -8.379 11.033 1.00 80.19 85 VAL A C 1
ATOM 664 O O . VAL A 1 85 ? -16.177 -8.848 9.934 1.00 80.19 85 VAL A O 1
ATOM 667 N N . GLU A 1 86 ? -16.458 -7.281 11.516 1.00 87.19 86 GLU A N 1
ATOM 668 C CA . GLU A 1 86 ? -17.444 -6.526 10.755 1.00 87.19 86 GLU A CA 1
ATOM 669 C C . GLU A 1 86 ? -16.776 -5.741 9.625 1.00 87.19 86 GLU A C 1
ATOM 671 O O . GLU A 1 86 ? -15.680 -5.198 9.755 1.00 87.19 86 GLU A O 1
ATOM 676 N N . THR A 1 87 ? -17.462 -5.657 8.484 1.00 84.88 87 THR A N 1
ATOM 677 C CA . THR A 1 87 ? -16.926 -4.955 7.307 1.00 84.88 87 THR A CA 1
ATOM 678 C C . THR A 1 87 ? -16.727 -3.463 7.578 1.00 84.88 87 THR A C 1
ATOM 680 O O . THR A 1 87 ? -15.738 -2.898 7.126 1.00 84.88 87 THR A O 1
ATOM 683 N N . ALA A 1 88 ? -17.611 -2.844 8.367 1.00 86.94 88 ALA A N 1
ATOM 684 C CA . ALA A 1 88 ? -17.494 -1.434 8.730 1.00 86.94 88 ALA A CA 1
ATOM 685 C C . ALA A 1 88 ? -16.223 -1.144 9.550 1.00 86.94 88 ALA A C 1
ATOM 687 O O . ALA A 1 88 ? -15.533 -0.162 9.278 1.00 86.94 88 ALA A O 1
ATOM 688 N N . ASP A 1 89 ? -15.879 -2.014 10.503 1.00 89.31 89 ASP A N 1
ATOM 689 C CA . ASP A 1 89 ? -14.661 -1.870 11.309 1.00 89.31 89 ASP A CA 1
ATOM 690 C C . ASP A 1 89 ? -13.408 -2.004 10.441 1.00 89.31 89 ASP A C 1
ATOM 692 O O . ASP A 1 89 ? -12.470 -1.213 10.563 1.00 89.31 89 ASP A O 1
ATOM 696 N N . GLN A 1 90 ? -13.423 -2.955 9.503 1.00 90.62 90 GLN A N 1
ATOM 697 C CA . GLN A 1 90 ? -12.333 -3.157 8.554 1.00 90.62 90 GLN A CA 1
ATOM 698 C C . GLN A 1 90 ? -12.134 -1.947 7.630 1.00 90.62 90 GLN A C 1
ATOM 700 O O . GLN A 1 90 ? -11.005 -1.506 7.413 1.00 90.62 90 GLN A O 1
ATOM 705 N N . GLU A 1 91 ? -13.216 -1.385 7.089 1.00 91.31 91 GLU A N 1
ATOM 706 C CA . GLU A 1 91 ? -13.162 -0.189 6.241 1.00 91.31 91 GLU A CA 1
ATOM 707 C C . GLU A 1 91 ? -12.611 1.022 7.008 1.00 91.31 91 GLU A C 1
ATOM 709 O O . GLU A 1 91 ? -11.771 1.760 6.485 1.00 91.31 91 GLU A O 1
ATOM 714 N N . LEU A 1 92 ? -13.030 1.208 8.264 1.00 93.94 92 LEU A N 1
ATOM 715 C CA . LEU A 1 92 ? -12.528 2.271 9.137 1.00 93.94 92 LEU A CA 1
ATOM 716 C C . LEU A 1 92 ? -11.045 2.089 9.478 1.00 93.94 92 LEU A C 1
ATOM 718 O O . LEU A 1 92 ? -10.295 3.074 9.485 1.00 93.94 92 LEU A O 1
ATOM 722 N N . LEU A 1 93 ? -10.608 0.852 9.725 1.00 95.00 93 LEU A N 1
ATOM 723 C CA . LEU A 1 93 ? -9.206 0.532 9.973 1.00 95.00 93 LEU A CA 1
ATOM 724 C C . LEU A 1 93 ? -8.350 0.862 8.745 1.00 95.00 93 LEU A C 1
ATOM 726 O O . LEU A 1 93 ? -7.387 1.624 8.852 1.00 95.00 93 LEU A O 1
ATOM 730 N N . LEU A 1 94 ? -8.729 0.367 7.564 1.00 95.44 94 LEU A N 1
ATOM 731 C CA . LEU A 1 94 ? -8.002 0.640 6.321 1.00 95.44 94 LEU A CA 1
ATOM 732 C C . LEU A 1 94 ? -7.984 2.134 5.990 1.00 95.44 94 LEU A C 1
ATOM 734 O O . LEU A 1 94 ? -6.951 2.659 5.576 1.00 95.44 94 LEU A O 1
ATOM 738 N N . PHE A 1 95 ? -9.083 2.852 6.224 1.00 95.25 95 PHE A N 1
ATOM 739 C CA . PHE A 1 95 ? -9.119 4.303 6.062 1.00 95.25 95 PHE A CA 1
ATOM 740 C C . PHE A 1 95 ? -8.137 5.019 7.001 1.00 95.25 95 PHE A C 1
ATOM 742 O O . PHE A 1 95 ? -7.432 5.940 6.581 1.00 95.25 95 PHE A O 1
ATOM 749 N N . SER A 1 96 ? -8.058 4.582 8.258 1.00 96.62 96 SER A N 1
ATOM 750 C CA . SER A 1 96 ? -7.144 5.147 9.256 1.00 96.62 96 SER A CA 1
ATOM 751 C C . SER A 1 96 ? -5.683 4.907 8.874 1.00 96.62 96 SER A C 1
ATOM 753 O O . SER A 1 96 ? -4.894 5.852 8.834 1.00 96.62 96 SER A O 1
ATOM 755 N N . ILE A 1 97 ? -5.345 3.674 8.487 1.00 96.69 97 ILE A N 1
ATOM 756 C CA . ILE A 1 97 ? -4.011 3.305 7.997 1.00 96.69 97 ILE A CA 1
ATOM 757 C C . ILE A 1 97 ? -3.653 4.115 6.750 1.00 96.69 97 ILE A C 1
ATOM 759 O O . ILE A 1 97 ? -2.573 4.692 6.676 1.00 96.69 97 ILE A O 1
ATOM 763 N N . HIS A 1 98 ? -4.564 4.209 5.781 1.00 95.06 98 HIS A N 1
ATOM 764 C CA . HIS A 1 98 ? -4.360 4.968 4.549 1.00 95.06 98 HIS A CA 1
ATOM 765 C C . HIS A 1 98 ? -4.012 6.437 4.814 1.00 95.06 98 HIS A C 1
ATOM 767 O O . HIS A 1 98 ? -3.152 6.995 4.130 1.00 95.06 98 HIS A O 1
ATOM 773 N N . ASN A 1 99 ? -4.649 7.061 5.807 1.00 94.50 99 ASN A N 1
ATOM 774 C CA . ASN A 1 99 ? -4.332 8.433 6.191 1.00 94.50 99 ASN A CA 1
ATOM 775 C C . ASN A 1 99 ? -2.960 8.533 6.866 1.00 94.50 99 ASN A C 1
ATOM 777 O O . ASN A 1 99 ? -2.175 9.394 6.482 1.00 94.50 99 ASN A O 1
ATOM 781 N N . MET A 1 100 ? -2.630 7.625 7.790 1.00 95.38 100 MET A N 1
ATOM 782 C CA . MET A 1 100 ? -1.308 7.605 8.428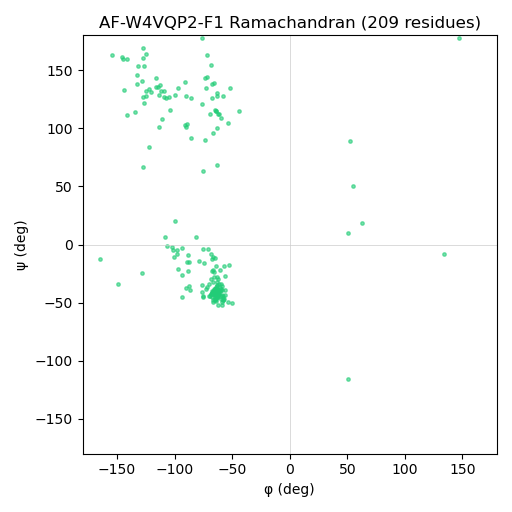 1.00 95.38 100 MET A CA 1
ATOM 783 C C . MET A 1 100 ? -0.178 7.361 7.421 1.00 95.38 100 MET A C 1
ATOM 785 O O . MET A 1 100 ? 0.860 8.010 7.490 1.00 95.38 100 MET A O 1
ATOM 789 N N . LEU A 1 101 ? -0.380 6.482 6.436 1.00 93.62 101 LEU A N 1
ATOM 790 C CA . LEU A 1 101 ? 0.602 6.224 5.380 1.00 93.62 101 LEU A CA 1
ATOM 791 C C . LEU A 1 101 ? 0.939 7.485 4.583 1.00 93.62 101 LEU A C 1
ATOM 793 O O . LEU A 1 101 ? 2.106 7.705 4.278 1.00 93.62 101 LEU A O 1
ATOM 797 N N . LYS A 1 102 ? -0.051 8.336 4.288 1.00 89.94 102 LYS A N 1
ATOM 798 C CA . LYS A 1 102 ? 0.173 9.612 3.584 1.00 89.94 102 LYS A CA 1
ATOM 799 C C . LYS A 1 102 ? 1.006 10.607 4.392 1.00 89.94 102 LYS A C 1
ATOM 801 O O . LYS A 1 102 ? 1.605 11.504 3.804 1.00 89.94 102 LYS A O 1
ATOM 806 N N . GLU A 1 103 ? 1.020 10.473 5.715 1.00 91.06 103 GLU A N 1
ATOM 807 C CA . GLU A 1 103 ? 1.799 11.326 6.616 1.00 91.06 103 GLU A CA 1
ATOM 808 C C . GLU A 1 103 ? 3.202 10.763 6.877 1.00 91.06 103 GLU A C 1
ATOM 810 O O . GLU A 1 103 ? 4.164 11.525 6.962 1.00 91.06 103 GLU A O 1
ATOM 815 N N . LEU A 1 104 ? 3.326 9.438 6.991 1.00 90.75 104 LEU A N 1
ATOM 816 C CA . LEU A 1 104 ? 4.558 8.759 7.404 1.00 90.75 104 LEU A CA 1
ATOM 817 C C . LEU A 1 104 ? 5.441 8.316 6.233 1.00 90.75 104 LEU A C 1
ATOM 819 O O . LEU A 1 104 ? 6.652 8.171 6.400 1.00 90.75 104 LEU A O 1
ATOM 823 N N . VAL A 1 105 ? 4.855 8.076 5.058 1.00 88.88 105 VAL A N 1
ATOM 824 C CA . VAL A 1 105 ? 5.542 7.459 3.920 1.00 88.88 105 VAL A CA 1
ATOM 825 C C . VAL A 1 105 ? 5.380 8.321 2.675 1.00 88.88 105 VAL A C 1
ATOM 827 O O . VAL A 1 105 ? 4.274 8.631 2.238 1.00 88.88 105 VAL A O 1
ATOM 830 N N . TYR A 1 106 ? 6.502 8.657 2.039 1.00 86.88 106 TYR A N 1
ATOM 831 C CA . TYR A 1 106 ? 6.493 9.330 0.743 1.00 86.88 106 TYR A CA 1
ATOM 832 C C . TYR A 1 106 ? 6.093 8.346 -0.367 1.00 86.88 106 TYR A C 1
ATOM 834 O O . TYR A 1 106 ? 6.935 7.651 -0.937 1.00 86.88 106 TYR A O 1
ATOM 842 N N . CYS A 1 107 ? 4.792 8.251 -0.633 1.00 89.06 107 CYS A N 1
ATOM 843 C CA . CYS A 1 107 ? 4.212 7.321 -1.596 1.00 89.06 107 CYS A CA 1
ATOM 844 C C . CYS A 1 107 ? 2.873 7.824 -2.142 1.00 89.06 107 CYS A C 1
ATOM 846 O O . CYS A 1 107 ? 2.221 8.681 -1.542 1.00 89.06 107 CYS A O 1
ATOM 848 N N . GLU A 1 108 ? 2.435 7.254 -3.264 1.00 91.38 108 GLU A N 1
ATOM 849 C CA . GLU A 1 108 ? 1.026 7.329 -3.644 1.00 91.38 108 GLU A CA 1
ATOM 850 C C . GLU A 1 108 ? 0.270 6.128 -3.078 1.00 91.38 108 GLU A C 1
ATOM 852 O O . GLU A 1 108 ? 0.743 4.994 -3.156 1.00 91.38 108 GLU A O 1
ATOM 857 N N . THR A 1 109 ? -0.945 6.366 -2.593 1.00 93.69 109 THR A N 1
ATOM 858 C CA . THR A 1 109 ? -1.817 5.314 -2.067 1.00 93.69 109 THR A CA 1
ATOM 859 C C . THR A 1 109 ? -3.202 5.321 -2.712 1.00 93.69 109 THR A C 1
ATOM 861 O O . THR A 1 109 ? -3.685 6.361 -3.193 1.00 93.69 109 THR A O 1
ATOM 864 N N . LEU A 1 110 ? -3.821 4.139 -2.708 1.00 94.81 110 LEU A N 1
ATOM 865 C CA . LEU A 1 110 ? -5.201 3.872 -3.098 1.00 94.81 110 LEU A CA 1
ATOM 866 C C . LEU A 1 110 ? -5.777 2.782 -2.184 1.00 94.81 110 LEU A C 1
ATOM 868 O O . LEU A 1 110 ? -5.152 1.739 -2.013 1.00 94.81 110 LEU A O 1
ATOM 872 N N . ILE A 1 111 ? -6.981 2.992 -1.653 1.00 94.12 111 ILE A N 1
ATOM 873 C CA . ILE A 1 111 ? -7.778 1.908 -1.061 1.00 94.12 111 ILE A CA 1
ATOM 874 C C . ILE A 1 111 ? -8.561 1.233 -2.190 1.00 94.12 111 ILE A 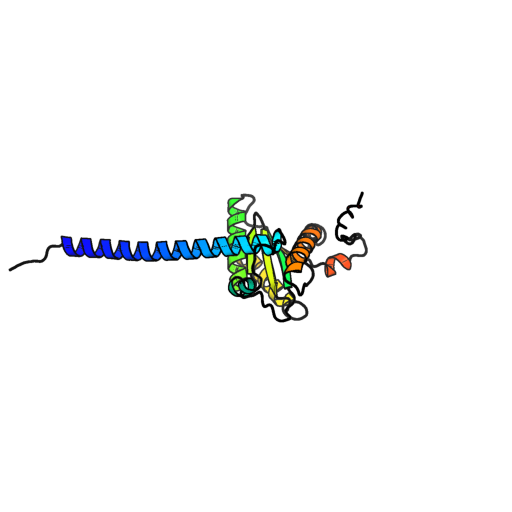C 1
ATOM 876 O O . ILE A 1 111 ? -9.271 1.908 -2.941 1.00 94.12 111 ILE A O 1
ATOM 880 N N . ASP A 1 112 ? -8.433 -0.083 -2.310 1.00 93.06 112 ASP A N 1
ATOM 881 C CA . ASP A 1 112 ? -9.184 -0.893 -3.264 1.00 93.06 112 ASP A CA 1
ATOM 882 C C . ASP A 1 112 ? -9.723 -2.138 -2.560 1.00 93.06 112 ASP A C 1
ATOM 884 O O . ASP A 1 112 ? -8.958 -2.974 -2.088 1.00 93.06 112 ASP A O 1
ATOM 888 N N . ASP A 1 113 ? -11.049 -2.228 -2.451 1.00 88.81 113 ASP A N 1
ATOM 889 C CA . ASP A 1 113 ? -11.739 -3.260 -1.671 1.00 88.81 113 ASP A CA 1
ATOM 890 C C . ASP A 1 113 ? -11.177 -3.382 -0.235 1.00 88.81 113 ASP A C 1
ATOM 892 O O . ASP A 1 113 ? -11.260 -2.427 0.538 1.00 88.81 113 ASP A O 1
ATOM 896 N N . LYS A 1 114 ? -10.579 -4.524 0.129 1.00 90.69 114 LYS A N 1
ATOM 897 C CA . LYS A 1 114 ? -10.068 -4.815 1.483 1.00 90.69 114 LYS A CA 1
ATOM 898 C C . LYS A 1 114 ? -8.561 -4.622 1.639 1.00 90.69 114 LYS A C 1
ATOM 900 O O . LYS A 1 114 ? -7.957 -5.174 2.561 1.00 90.69 114 LYS A O 1
ATOM 905 N N . GLN A 1 115 ? -7.946 -3.859 0.745 1.00 95.06 115 GLN A N 1
ATOM 906 C CA . GLN A 1 115 ? -6.506 -3.645 0.736 1.00 95.06 115 GLN A CA 1
ATOM 907 C C . GLN A 1 115 ? -6.144 -2.204 0.382 1.00 95.06 115 GLN A C 1
ATOM 909 O O . GLN A 1 115 ? -6.917 -1.452 -0.214 1.00 95.06 115 GLN A O 1
ATOM 914 N N . ILE A 1 116 ? -4.927 -1.824 0.751 1.00 96.62 116 ILE A N 1
ATOM 915 C CA . ILE A 1 116 ? -4.298 -0.575 0.344 1.00 96.62 116 ILE A CA 1
ATOM 916 C C . ILE A 1 116 ? -3.189 -0.925 -0.635 1.00 96.62 116 ILE A C 1
ATOM 918 O O . ILE A 1 116 ? -2.308 -1.727 -0.337 1.00 96.62 116 ILE A O 1
ATOM 922 N N . ILE A 1 117 ? -3.222 -0.298 -1.801 1.00 96.69 117 ILE A N 1
ATOM 923 C CA . ILE A 1 117 ? -2.171 -0.398 -2.803 1.00 96.69 117 ILE A CA 1
ATOM 924 C C . ILE A 1 117 ? -1.305 0.849 -2.679 1.00 96.69 117 ILE A C 1
ATOM 926 O O . ILE A 1 117 ? -1.809 1.976 -2.686 1.00 96.69 117 ILE A O 1
ATOM 930 N N . LEU A 1 118 ? 0.001 0.644 -2.572 1.00 94.62 118 LEU A N 1
ATOM 931 C CA . LEU A 1 118 ? 0.993 1.700 -2.476 1.00 94.62 118 LEU A CA 1
ATOM 932 C C . LEU A 1 118 ? 1.906 1.645 -3.695 1.00 94.62 118 LEU A C 1
ATOM 934 O O . LEU A 1 118 ? 2.395 0.579 -4.071 1.00 94.62 118 LEU A O 1
ATOM 938 N N . LEU A 1 119 ? 2.189 2.807 -4.270 1.00 92.12 119 LEU A N 1
ATOM 939 C CA . LEU A 1 119 ? 3.276 2.983 -5.218 1.00 92.12 119 LEU A CA 1
ATOM 940 C C . LEU A 1 119 ? 4.433 3.684 -4.514 1.00 92.12 119 LEU A C 1
ATOM 942 O O . LEU A 1 119 ? 4.322 4.829 -4.074 1.00 92.12 119 LEU A O 1
ATOM 946 N N . LEU A 1 120 ? 5.539 2.962 -4.413 1.00 88.44 120 LEU A N 1
ATOM 947 C CA . LEU A 1 120 ? 6.719 3.343 -3.662 1.00 88.44 120 LEU A CA 1
ATOM 948 C C . LEU A 1 120 ? 7.841 3.734 -4.638 1.00 88.44 120 LEU A C 1
ATOM 950 O O . LEU A 1 120 ? 8.196 2.920 -5.498 1.00 88.44 120 LEU A O 1
ATOM 954 N N . PRO A 1 121 ? 8.447 4.929 -4.524 1.00 85.19 121 PRO A N 1
ATOM 955 C CA . PRO A 1 121 ? 9.682 5.225 -5.241 1.00 85.19 121 PRO A CA 1
ATOM 956 C C . PRO A 1 121 ? 10.801 4.353 -4.662 1.00 85.19 121 PRO A C 1
ATOM 958 O O . PRO A 1 121 ? 11.030 4.353 -3.458 1.00 85.19 121 PRO A O 1
ATOM 961 N N . ASN A 1 122 ? 11.508 3.601 -5.502 1.00 71.50 122 ASN A N 1
ATOM 962 C CA . ASN A 1 122 ? 12.566 2.659 -5.132 1.00 71.50 122 ASN A CA 1
ATOM 963 C C . ASN A 1 122 ? 13.872 3.378 -4.743 1.00 71.50 122 ASN A C 1
ATOM 965 O O . ASN A 1 122 ? 14.919 3.186 -5.356 1.00 71.50 122 ASN A O 1
ATOM 969 N N . VAL A 1 123 ? 13.807 4.160 -3.667 1.00 63.03 123 VAL A N 1
ATOM 970 C CA . VAL A 1 123 ? 14.947 4.481 -2.786 1.00 63.03 123 VAL A CA 1
ATOM 971 C C . VAL A 1 123 ? 15.171 3.322 -1.777 1.00 63.03 123 VAL A C 1
ATOM 973 O O . VAL A 1 123 ? 16.004 3.384 -0.877 1.00 63.03 123 VAL A O 1
ATOM 976 N N . PHE A 1 124 ? 14.425 2.219 -1.940 1.00 56.88 124 PHE A N 1
ATOM 977 C CA . PHE A 1 124 ? 14.342 1.057 -1.047 1.00 56.88 124 PHE A CA 1
ATOM 978 C C . PHE A 1 124 ? 15.543 0.107 -1.103 1.00 56.88 124 PHE A C 1
ATOM 980 O O . PHE A 1 124 ? 15.582 -0.835 -0.325 1.00 56.88 124 PHE A O 1
ATOM 987 N N . ALA A 1 125 ? 16.527 0.318 -1.981 1.00 53.44 125 ALA A N 1
ATOM 988 C CA . ALA A 1 125 ? 17.627 -0.637 -2.137 1.00 53.44 125 ALA A CA 1
ATOM 989 C C . ALA A 1 125 ? 18.661 -0.618 -0.990 1.00 53.44 125 ALA A C 1
ATOM 991 O O . ALA A 1 125 ? 19.434 -1.567 -0.881 1.00 53.44 125 ALA A O 1
ATOM 992 N N . THR A 1 126 ? 18.693 0.416 -0.137 1.00 50.94 126 THR A N 1
ATOM 993 C CA . THR A 1 126 ? 19.695 0.509 0.949 1.00 50.94 126 THR A CA 1
ATOM 994 C C . THR A 1 126 ? 19.248 1.247 2.218 1.00 50.94 126 THR A C 1
ATOM 996 O O . THR A 1 126 ? 19.664 0.837 3.298 1.00 50.94 126 THR A O 1
ATOM 999 N N . GLU A 1 127 ? 18.413 2.296 2.145 1.00 53.25 127 GLU A N 1
ATOM 1000 C CA . GLU A 1 127 ? 18.081 3.127 3.331 1.00 53.25 127 GLU A CA 1
ATOM 1001 C C . GLU A 1 127 ? 16.578 3.326 3.595 1.00 53.25 127 GLU A C 1
ATOM 1003 O O . GLU A 1 127 ? 16.188 3.556 4.740 1.00 53.25 127 GLU A O 1
ATOM 1008 N N . ALA A 1 128 ? 15.714 3.210 2.578 1.00 59.78 128 ALA A N 1
ATOM 1009 C CA . ALA A 1 128 ? 14.279 3.480 2.738 1.00 59.78 128 ALA A CA 1
ATOM 1010 C C . ALA A 1 128 ? 13.444 2.265 3.195 1.00 59.78 128 ALA A C 1
ATOM 1012 O O . ALA A 1 128 ? 12.312 2.427 3.646 1.00 59.78 128 ALA A O 1
ATOM 1013 N N . GLU A 1 129 ? 13.977 1.043 3.119 1.00 73.38 129 GLU A N 1
ATOM 1014 C CA . GLU A 1 129 ? 13.265 -0.148 3.608 1.00 73.38 129 GLU A CA 1
ATOM 1015 C C . GLU A 1 129 ? 13.108 -0.146 5.144 1.00 73.38 129 GLU A C 1
ATOM 1017 O O . GLU A 1 129 ? 11.982 -0.321 5.617 1.00 73.38 129 GLU A O 1
ATOM 1022 N N . PRO A 1 130 ? 14.147 0.169 5.949 1.00 78.94 130 PRO A N 1
ATOM 1023 C CA . PRO A 1 130 ? 13.985 0.317 7.395 1.00 78.94 130 PRO A CA 1
ATOM 1024 C C . PRO A 1 130 ? 13.017 1.433 7.804 1.00 78.94 130 PRO A C 1
ATOM 1026 O O . PRO A 1 130 ? 12.337 1.298 8.818 1.00 78.94 130 PRO A O 1
ATOM 1029 N N . SER A 1 131 ? 12.945 2.544 7.059 1.00 83.88 131 SER A N 1
ATOM 1030 C CA . SER A 1 131 ? 12.020 3.638 7.391 1.00 83.88 131 SER A CA 1
ATOM 1031 C C . SER A 1 131 ? 10.569 3.272 7.090 1.00 83.88 131 SER A C 1
ATOM 1033 O O . SER A 1 131 ? 9.693 3.589 7.890 1.00 83.88 131 SER A O 1
ATOM 1035 N N . PHE A 1 132 ? 10.317 2.550 5.996 1.00 88.62 132 PHE A N 1
ATOM 1036 C CA . PHE A 1 132 ? 8.993 2.017 5.697 1.00 88.62 132 PHE A CA 1
ATOM 1037 C C . PHE A 1 132 ? 8.541 0.997 6.744 1.00 88.62 132 PHE A C 1
ATOM 1039 O O . PHE A 1 132 ? 7.435 1.121 7.257 1.00 88.62 132 PHE A O 1
ATOM 1046 N N . ILE A 1 133 ? 9.403 0.048 7.126 1.00 89.38 133 ILE A N 1
ATOM 1047 C CA . ILE A 1 133 ? 9.085 -0.932 8.177 1.00 89.38 133 ILE A CA 1
ATOM 1048 C C . ILE A 1 133 ? 8.744 -0.221 9.492 1.00 89.38 133 ILE A C 1
ATOM 1050 O O . ILE A 1 133 ? 7.704 -0.503 10.075 1.00 89.38 133 ILE A O 1
ATOM 1054 N N . ARG A 1 134 ? 9.537 0.776 9.905 1.00 91.00 134 ARG A N 1
ATOM 1055 C CA . ARG A 1 134 ? 9.239 1.586 11.101 1.00 91.00 134 ARG A CA 1
ATOM 1056 C C . ARG A 1 134 ? 7.912 2.332 11.010 1.00 91.00 134 ARG A C 1
ATOM 1058 O O . ARG A 1 134 ? 7.226 2.471 12.016 1.00 91.00 134 ARG A O 1
ATOM 1065 N N . ALA A 1 135 ? 7.551 2.834 9.828 1.00 93.00 135 ALA A N 1
ATOM 1066 C CA . ALA A 1 135 ? 6.255 3.473 9.628 1.00 93.00 135 ALA A CA 1
ATOM 1067 C C . ALA A 1 135 ? 5.106 2.470 9.816 1.00 93.00 135 ALA A C 1
ATOM 1069 O O . ALA A 1 135 ? 4.101 2.817 10.429 1.00 93.00 135 ALA A O 1
ATOM 1070 N N . ILE A 1 136 ? 5.267 1.230 9.341 1.00 94.75 136 ILE A N 1
ATOM 1071 C CA . ILE A 1 136 ? 4.297 0.155 9.579 1.00 94.75 136 ILE A CA 1
ATOM 1072 C C . ILE A 1 136 ? 4.209 -0.186 11.071 1.00 94.75 136 ILE A C 1
ATOM 1074 O O . ILE A 1 136 ? 3.109 -0.174 11.612 1.00 94.75 136 ILE A O 1
ATOM 1078 N N . GLU A 1 137 ? 5.340 -0.384 11.752 1.00 94.00 137 GLU A N 1
ATOM 1079 C CA . GLU A 1 137 ? 5.382 -0.645 13.202 1.00 94.00 137 GLU A CA 1
ATOM 1080 C C . GLU A 1 137 ? 4.688 0.476 13.994 1.00 94.00 137 GLU A C 1
ATOM 1082 O O . GLU A 1 137 ? 3.873 0.221 14.877 1.00 94.00 137 GLU A O 1
ATOM 1087 N N . GLN A 1 138 ? 4.934 1.739 13.630 1.00 95.38 138 GLN A N 1
ATOM 1088 C CA . GLN A 1 138 ? 4.284 2.891 14.252 1.00 95.38 138 GLN A CA 1
ATOM 1089 C C . GLN A 1 138 ? 2.762 2.894 14.036 1.00 95.38 138 GLN A C 1
ATOM 1091 O O . GLN A 1 138 ? 2.014 3.285 14.935 1.00 95.38 138 GLN A O 1
ATOM 1096 N N . ILE A 1 139 ? 2.292 2.485 12.855 1.00 95.88 139 ILE A N 1
ATOM 1097 C CA . ILE A 1 139 ? 0.862 2.358 12.551 1.00 95.88 139 ILE A CA 1
ATOM 1098 C C . ILE A 1 139 ? 0.235 1.240 13.391 1.00 95.88 139 ILE A C 1
ATOM 1100 O O . ILE A 1 139 ? -0.804 1.468 14.014 1.00 95.88 139 ILE A O 1
ATOM 1104 N N . GLU A 1 140 ? 0.865 0.064 13.443 1.00 95.62 140 GLU A N 1
ATOM 1105 C CA . GLU A 1 140 ? 0.417 -1.072 14.258 1.00 95.62 140 GLU A CA 1
ATOM 1106 C C . GLU A 1 140 ? 0.322 -0.686 15.737 1.00 95.62 140 GLU A C 1
ATOM 1108 O O . GLU A 1 140 ? -0.710 -0.902 16.379 1.00 95.62 140 GLU A O 1
ATOM 1113 N N . ASP A 1 141 ? 1.352 -0.019 16.261 1.00 95.75 141 ASP A N 1
ATOM 1114 C CA . ASP A 1 141 ? 1.404 0.439 17.645 1.00 95.75 141 ASP A CA 1
ATOM 1115 C C . ASP A 1 141 ? 0.340 1.488 17.962 1.00 95.75 141 ASP A C 1
ATOM 1117 O O . ASP A 1 141 ? -0.241 1.462 19.053 1.00 95.75 141 ASP A O 1
ATOM 1121 N N . PHE A 1 142 ? 0.085 2.423 17.048 1.00 96.81 142 PHE A N 1
ATOM 1122 C CA . PHE A 1 142 ? -0.872 3.502 17.272 1.00 96.81 142 PHE A CA 1
ATOM 1123 C C . PHE A 1 142 ? -2.317 3.013 17.169 1.00 96.81 142 PHE A C 1
ATOM 1125 O O . PHE A 1 142 ? -3.139 3.329 18.030 1.00 96.81 142 PHE A O 1
ATOM 1132 N N . LEU A 1 143 ? -2.622 2.221 16.139 1.00 96.12 143 LEU A N 1
ATOM 1133 C CA . LEU A 1 143 ? -3.975 1.737 15.870 1.00 96.12 143 LEU A CA 1
ATOM 1134 C C . LEU A 1 143 ? -4.296 0.422 16.586 1.00 96.12 143 LEU A C 1
ATOM 1136 O O . LEU A 1 143 ? -5.455 0.026 16.590 1.00 96.12 143 LEU A O 1
ATOM 1140 N N . LYS A 1 144 ? -3.315 -0.240 17.213 1.00 95.38 144 LYS A N 1
ATOM 1141 C CA . LYS A 1 144 ? -3.478 -1.563 17.845 1.00 95.38 144 LYS A CA 1
ATOM 1142 C C . LYS A 1 144 ? -4.033 -2.589 16.857 1.00 95.38 144 LYS A C 1
ATOM 1144 O O . LYS A 1 144 ? -5.019 -3.266 17.130 1.00 95.38 144 LYS A O 1
ATOM 1149 N N . CYS A 1 145 ? -3.389 -2.663 15.699 1.00 94.81 145 CYS A N 1
ATOM 1150 C CA . CYS A 1 145 ? -3.742 -3.561 14.607 1.00 94.81 145 CYS A CA 1
ATOM 1151 C C . CYS A 1 145 ? -2.522 -4.375 14.170 1.00 94.81 145 CYS A C 1
ATOM 1153 O O . CYS A 1 145 ? -1.399 -4.086 14.580 1.00 94.81 145 CYS A O 1
ATOM 1155 N N . THR A 1 146 ? -2.754 -5.385 13.341 1.00 93.62 146 THR A N 1
ATOM 1156 C CA . THR A 1 146 ? -1.705 -6.104 12.622 1.00 93.62 146 THR A CA 1
ATOM 1157 C C . THR A 1 146 ? -1.797 -5.743 11.154 1.00 93.62 146 THR A C 1
ATOM 1159 O O . THR A 1 146 ? -2.876 -5.786 10.567 1.00 93.62 146 THR A O 1
ATOM 1162 N N . VAL A 1 147 ? -0.668 -5.400 10.557 1.00 94.12 147 VAL A N 1
ATOM 1163 C CA . VAL A 1 147 ? -0.526 -5.015 9.163 1.00 94.12 147 VAL A CA 1
ATOM 1164 C C . VAL A 1 147 ? 0.276 -6.094 8.448 1.00 94.12 147 VAL A C 1
ATOM 1166 O O . VAL A 1 147 ? 1.263 -6.608 8.953 1.00 94.12 147 VAL A O 1
ATOM 1169 N N . THR A 1 148 ? -0.139 -6.471 7.247 1.00 93.81 148 THR A N 1
ATOM 1170 C CA . THR A 1 148 ? 0.617 -7.402 6.402 1.00 93.81 148 THR A CA 1
ATOM 1171 C C . THR A 1 148 ? 0.873 -6.755 5.060 1.00 93.81 148 THR A C 1
ATOM 1173 O O . THR A 1 148 ? -0.064 -6.283 4.413 1.00 93.81 148 THR A O 1
ATOM 1176 N N . VAL A 1 149 ? 2.137 -6.748 4.634 1.00 94.69 149 VAL A N 1
ATOM 1177 C CA . VAL A 1 149 ? 2.578 -6.097 3.401 1.00 94.69 149 VAL A CA 1
ATOM 1178 C C . VAL A 1 149 ? 3.309 -7.080 2.493 1.00 94.69 149 VAL A C 1
ATOM 1180 O O . VAL A 1 149 ? 4.247 -7.755 2.910 1.00 94.69 149 VAL A O 1
ATOM 1183 N N . SER A 1 150 ? 2.948 -7.101 1.214 1.00 94.06 150 SER A N 1
ATOM 1184 C CA . SER A 1 150 ? 3.732 -7.735 0.149 1.00 94.06 150 SER A CA 1
ATOM 1185 C C . SER A 1 150 ? 4.234 -6.688 -0.833 1.00 94.06 150 SER A C 1
ATOM 1187 O O . SER A 1 150 ? 3.456 -5.839 -1.263 1.00 94.06 150 SER A O 1
ATOM 1189 N N . ILE A 1 151 ? 5.499 -6.761 -1.233 1.00 93.06 151 ILE A N 1
ATOM 1190 C CA . ILE A 1 151 ? 6.142 -5.795 -2.130 1.00 93.06 151 ILE A CA 1
ATOM 1191 C C . ILE A 1 151 ? 6.636 -6.522 -3.382 1.00 93.06 151 ILE A C 1
ATOM 1193 O O . ILE A 1 151 ? 7.321 -7.529 -3.271 1.00 93.06 151 ILE A O 1
ATOM 1197 N N . GLY A 1 152 ? 6.333 -6.013 -4.576 1.00 92.56 152 GLY A N 1
ATOM 1198 C CA . GLY A 1 152 ? 6.825 -6.559 -5.847 1.00 92.56 152 GLY A CA 1
ATOM 1199 C C . GLY A 1 152 ? 8.287 -6.205 -6.133 1.00 92.56 152 GLY A C 1
ATOM 1200 O O . GLY A 1 152 ? 8.928 -5.476 -5.376 1.00 92.56 152 GLY A O 1
ATOM 1201 N N . SER A 1 153 ? 8.860 -6.683 -7.237 1.00 90.62 153 SER A N 1
ATOM 1202 C CA . SER A 1 153 ? 10.217 -6.299 -7.662 1.00 90.62 153 SER A CA 1
ATOM 1203 C C . SER A 1 153 ? 10.288 -4.832 -8.103 1.00 90.62 153 SER A C 1
ATOM 1205 O O . SER A 1 153 ? 9.282 -4.270 -8.555 1.00 90.62 153 SER A O 1
ATOM 1207 N N . PRO A 1 154 ? 11.476 -4.207 -8.011 1.00 90.06 154 PRO A N 1
ATOM 1208 C CA . PRO A 1 154 ? 11.702 -2.871 -8.543 1.00 90.06 154 PRO A CA 1
ATOM 1209 C C . PRO A 1 154 ? 11.589 -2.824 -10.067 1.00 90.06 154 PRO A C 1
ATOM 1211 O O . PRO A 1 154 ? 12.083 -3.702 -10.775 1.00 90.06 154 PRO A O 1
ATOM 1214 N N . VAL A 1 155 ? 10.964 -1.764 -10.575 1.00 89.75 155 VAL A N 1
ATOM 1215 C CA . VAL A 1 155 ? 10.755 -1.513 -12.003 1.00 89.75 155 VAL A CA 1
ATOM 1216 C C . VAL A 1 155 ? 11.125 -0.079 -12.365 1.00 89.75 155 VAL A C 1
ATOM 1218 O O . VAL A 1 155 ? 10.800 0.843 -11.636 1.00 89.75 155 VAL A O 1
ATOM 1221 N N . THR A 1 156 ? 11.804 0.143 -13.486 1.00 87.56 156 THR A N 1
ATOM 1222 C CA . THR A 1 156 ? 12.277 1.482 -13.902 1.00 87.56 156 THR A CA 1
ATOM 1223 C C . THR A 1 156 ? 11.364 2.178 -14.905 1.00 87.56 156 THR A C 1
ATOM 1225 O O . THR A 1 156 ? 11.613 3.318 -15.280 1.00 87.56 156 THR A O 1
ATOM 1228 N N . ALA A 1 157 ? 10.313 1.499 -15.362 1.00 85.38 157 ALA A N 1
ATOM 1229 C CA . ALA A 1 157 ? 9.419 2.007 -16.388 1.00 85.38 157 ALA A CA 1
ATOM 1230 C C . ALA A 1 157 ? 7.960 1.912 -15.939 1.00 85.38 157 ALA A C 1
ATOM 1232 O O . ALA A 1 157 ? 7.545 0.936 -15.311 1.00 85.38 157 ALA A O 1
ATOM 1233 N N . ILE A 1 158 ? 7.182 2.939 -16.282 1.00 84.81 158 ILE A N 1
ATOM 1234 C CA . ILE A 1 158 ? 5.773 3.072 -15.890 1.00 84.81 158 ILE A CA 1
ATOM 1235 C C . ILE A 1 158 ? 4.937 1.891 -16.404 1.00 84.81 158 ILE A C 1
ATOM 1237 O O . ILE A 1 158 ? 4.097 1.369 -15.677 1.00 84.81 158 ILE A O 1
ATOM 1241 N N . ASP A 1 159 ? 5.217 1.398 -17.614 1.00 85.62 159 ASP A N 1
ATOM 1242 C CA . ASP A 1 159 ? 4.546 0.232 -18.210 1.00 85.62 159 ASP A CA 1
ATOM 1243 C C . ASP A 1 159 ? 4.837 -1.089 -17.478 1.00 85.62 159 ASP A C 1
ATOM 1245 O O . ASP A 1 159 ? 4.197 -2.106 -17.744 1.00 85.62 159 ASP 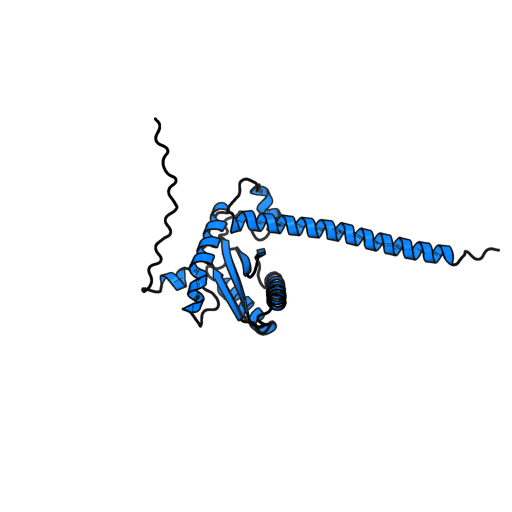A O 1
ATOM 1249 N N . LYS A 1 160 ? 5.803 -1.095 -16.554 1.00 90.31 160 LYS A N 1
ATOM 1250 C CA . LYS A 1 160 ? 6.152 -2.246 -15.716 1.00 90.31 160 LYS A CA 1
ATOM 1251 C C . LYS A 1 160 ? 5.593 -2.152 -14.298 1.00 90.31 160 LYS A C 1
ATOM 1253 O O . LYS A 1 160 ? 5.709 -3.128 -13.562 1.00 90.31 160 LYS A O 1
ATOM 1258 N N . ILE A 1 161 ? 4.951 -1.049 -13.906 1.00 91.06 161 ILE A N 1
ATOM 1259 C CA . ILE A 1 161 ? 4.346 -0.907 -12.567 1.00 91.06 161 ILE A CA 1
ATOM 1260 C C . ILE A 1 161 ? 3.319 -2.016 -12.315 1.00 91.06 161 ILE A C 1
ATOM 1262 O O . ILE A 1 161 ? 3.366 -2.678 -11.281 1.00 91.06 161 ILE A O 1
ATOM 1266 N N . HIS A 1 162 ? 2.476 -2.302 -13.305 1.00 94.06 162 HIS A N 1
ATOM 1267 C CA . HIS A 1 162 ? 1.505 -3.393 -13.248 1.00 94.06 162 HIS A CA 1
ATOM 1268 C C . HIS A 1 162 ? 2.150 -4.781 -13.047 1.00 94.06 162 HIS A C 1
ATOM 1270 O O . HIS A 1 162 ? 1.625 -5.626 -12.327 1.00 94.06 162 HIS A O 1
ATOM 1276 N N . HIS A 1 163 ? 3.342 -5.013 -13.606 1.00 93.62 163 HIS A N 1
ATOM 1277 C CA . HIS A 1 163 ? 4.090 -6.246 -13.342 1.00 93.62 163 HIS A CA 1
ATOM 1278 C C . HIS A 1 163 ? 4.548 -6.332 -11.876 1.00 93.62 163 HIS A C 1
ATOM 1280 O O . HIS A 1 163 ? 4.458 -7.397 -11.270 1.00 93.62 163 HIS A O 1
ATOM 1286 N N . SER A 1 164 ? 5.014 -5.221 -11.292 1.00 93.88 164 SER A N 1
ATOM 1287 C CA . SER A 1 164 ? 5.360 -5.159 -9.863 1.00 93.88 164 SER A CA 1
ATOM 1288 C C . SER A 1 164 ? 4.138 -5.457 -8.981 1.00 93.88 164 SER A C 1
ATOM 1290 O O . SER A 1 164 ? 4.250 -6.214 -8.020 1.00 93.88 164 SER A O 1
ATOM 1292 N N . PHE A 1 165 ? 2.956 -4.945 -9.350 1.00 95.69 165 PHE A N 1
ATOM 1293 C CA . PHE A 1 165 ? 1.693 -5.246 -8.666 1.00 95.69 165 PHE A CA 1
ATOM 1294 C C . PHE A 1 165 ? 1.363 -6.744 -8.673 1.00 95.69 165 PHE A C 1
ATOM 1296 O O . PHE A 1 165 ? 1.160 -7.324 -7.609 1.00 95.69 165 PHE A O 1
ATOM 1303 N N . HIS A 1 166 ? 1.382 -7.393 -9.839 1.00 95.88 166 HIS A N 1
ATOM 1304 C CA . HIS A 1 166 ? 1.089 -8.826 -9.924 1.00 95.88 166 HIS A CA 1
ATOM 1305 C C . HIS A 1 166 ? 2.092 -9.699 -9.173 1.00 95.88 166 HIS A C 1
ATOM 1307 O O . HIS A 1 166 ? 1.726 -10.747 -8.649 1.00 95.88 166 HIS A O 1
ATOM 1313 N N . GLU A 1 167 ? 3.360 -9.294 -9.106 1.00 94.56 167 GLU A N 1
ATOM 1314 C CA . GLU A 1 167 ? 4.327 -10.016 -8.286 1.00 94.56 167 GLU A CA 1
ATOM 1315 C C . GLU A 1 167 ? 4.023 -9.864 -6.793 1.00 94.56 167 GLU A C 1
ATOM 1317 O O . GLU A 1 167 ? 4.069 -10.863 -6.080 1.00 94.56 167 GLU A O 1
ATOM 1322 N N . ALA A 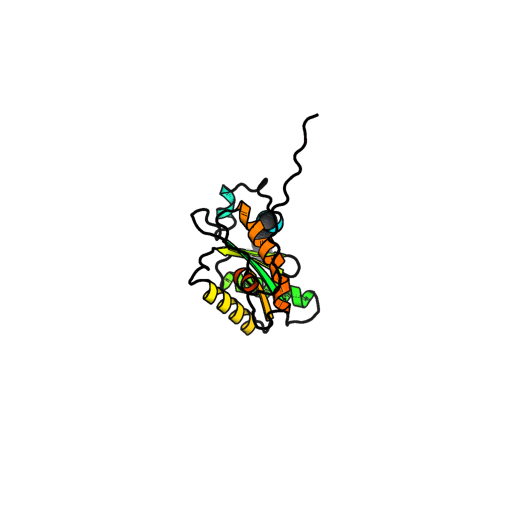1 168 ? 3.668 -8.658 -6.331 1.00 94.56 168 ALA A N 1
ATOM 1323 C CA . ALA A 1 168 ? 3.232 -8.426 -4.953 1.00 94.56 168 ALA A CA 1
ATOM 1324 C C . ALA A 1 168 ? 2.010 -9.295 -4.605 1.00 94.56 168 ALA A C 1
ATOM 1326 O O . ALA A 1 168 ? 2.015 -10.005 -3.603 1.00 94.56 168 ALA A O 1
ATOM 1327 N N . GLU A 1 169 ? 1.008 -9.314 -5.483 1.00 94.56 169 GLU A N 1
ATOM 1328 C CA . GLU A 1 169 ? -0.197 -10.134 -5.347 1.00 94.56 169 GLU A CA 1
ATOM 1329 C C . GLU A 1 169 ? 0.136 -11.635 -5.292 1.00 94.56 169 GLU A C 1
ATOM 1331 O O . GLU A 1 169 ? -0.353 -12.359 -4.426 1.00 94.56 169 GLU A O 1
ATOM 1336 N N . ALA A 1 170 ? 1.028 -12.107 -6.167 1.00 93.00 170 ALA A N 1
ATOM 1337 C CA . ALA A 1 170 ? 1.418 -13.512 -6.231 1.00 93.00 170 ALA A CA 1
ATOM 1338 C C . ALA A 1 170 ? 2.193 -13.989 -4.993 1.00 93.00 170 ALA A C 1
ATOM 1340 O O . ALA A 1 170 ? 2.089 -15.160 -4.618 1.00 93.00 170 ALA A O 1
ATOM 1341 N N . ILE A 1 171 ? 2.983 -13.113 -4.362 1.00 92.19 171 ILE A N 1
ATOM 1342 C CA . ILE A 1 171 ? 3.738 -13.460 -3.151 1.00 92.19 171 ILE A CA 1
ATOM 1343 C C . ILE A 1 171 ? 2.948 -13.219 -1.864 1.00 92.19 171 ILE A C 1
ATOM 1345 O O . ILE A 1 171 ? 3.347 -13.745 -0.826 1.00 92.19 171 ILE A O 1
ATOM 1349 N N . PHE A 1 172 ? 1.848 -12.462 -1.910 1.00 90.25 172 PHE A N 1
ATOM 1350 C CA . PHE A 1 172 ? 1.056 -12.137 -0.728 1.00 90.25 172 PHE A CA 1
ATOM 1351 C C . PHE A 1 172 ? 0.698 -13.385 0.097 1.00 90.25 172 PHE A C 1
ATOM 1353 O O . PHE A 1 172 ? 1.074 -13.414 1.266 1.00 90.25 172 PHE A O 1
ATOM 1360 N N . PRO A 1 173 ? 0.147 -14.488 -0.461 1.00 89.31 173 PRO A N 1
ATOM 1361 C CA . PRO A 1 173 ? -0.254 -15.664 0.326 1.00 89.31 173 PRO A CA 1
ATOM 1362 C C . PRO A 1 173 ? 0.854 -16.318 1.170 1.00 89.31 173 PRO A C 1
ATOM 1364 O O . PRO A 1 173 ? 0.556 -17.057 2.113 1.00 89.31 173 PRO A O 1
ATOM 1367 N N . PHE A 1 174 ? 2.131 -16.057 0.865 1.00 85.62 174 PHE A N 1
ATOM 1368 C CA . PHE A 1 174 ? 3.261 -16.611 1.610 1.00 85.62 174 PHE A CA 1
ATOM 1369 C C . PHE A 1 174 ? 3.378 -16.065 3.043 1.00 85.62 174 PHE A C 1
ATOM 1371 O O . PHE A 1 174 ? 4.098 -16.677 3.836 1.00 85.62 174 PHE A O 1
ATOM 1378 N N . TYR A 1 175 ? 2.650 -15.001 3.418 1.00 83.06 175 TYR A N 1
ATOM 1379 C CA . TYR A 1 175 ? 2.635 -14.484 4.799 1.00 83.06 175 TYR A CA 1
ATOM 1380 C C . TYR A 1 175 ? 2.173 -15.529 5.809 1.00 83.06 175 TYR A C 1
ATOM 1382 O O . TYR A 1 175 ? 2.740 -15.653 6.891 1.00 83.06 175 TYR A O 1
ATOM 1390 N N . THR A 1 176 ? 1.224 -16.375 5.409 1.00 82.19 176 THR A N 1
ATOM 1391 C CA . THR A 1 176 ? 0.706 -17.470 6.241 1.00 82.19 176 THR A CA 1
ATOM 1392 C C . THR A 1 176 ? 1.783 -18.491 6.633 1.00 82.19 176 THR A C 1
ATOM 1394 O O . THR A 1 176 ? 1.639 -19.201 7.624 1.00 82.19 176 THR A O 1
ATOM 1397 N N . ILE A 1 177 ? 2.882 -18.555 5.874 1.00 81.69 177 ILE A N 1
ATOM 1398 C CA . ILE A 1 177 ? 4.008 -19.483 6.063 1.00 81.69 177 ILE A CA 1
ATOM 1399 C C . ILE A 1 177 ? 5.245 -18.742 6.624 1.00 81.69 177 ILE A C 1
ATOM 1401 O O . ILE A 1 177 ? 6.291 -19.353 6.877 1.00 81.69 177 ILE A O 1
ATOM 1405 N N . LEU A 1 178 ? 5.142 -17.425 6.820 1.00 77.19 178 LEU A N 1
ATOM 1406 C CA . LEU A 1 178 ? 6.170 -16.535 7.359 1.00 77.19 178 LEU A CA 1
ATOM 1407 C C . LEU A 1 178 ? 5.590 -15.730 8.539 1.00 77.19 178 LEU A C 1
ATOM 1409 O O . LEU A 1 178 ? 5.466 -14.512 8.451 1.00 77.19 178 LEU A O 1
ATOM 1413 N N . PRO A 1 179 ? 5.248 -16.388 9.663 1.00 66.75 179 PRO A N 1
ATOM 1414 C CA . PRO A 1 179 ? 4.468 -15.776 10.746 1.00 66.75 179 PRO A CA 1
ATOM 1415 C C . PRO A 1 179 ? 5.167 -14.616 11.474 1.00 66.75 179 PRO A C 1
ATOM 1417 O O . PRO A 1 179 ? 4.519 -13.913 12.237 1.00 66.75 179 PRO A O 1
ATOM 1420 N N . ASN A 1 180 ? 6.468 -14.412 11.244 1.00 73.12 180 ASN A N 1
ATOM 1421 C CA . ASN A 1 180 ? 7.254 -13.343 11.868 1.00 73.12 180 ASN A CA 1
ATOM 1422 C C . ASN A 1 180 ? 7.620 -12.217 10.885 1.00 73.12 180 ASN A C 1
ATOM 1424 O O . ASN A 1 180 ? 8.429 -11.360 11.224 1.00 73.12 180 ASN A O 1
ATOM 1428 N N . GLU A 1 181 ? 7.100 -12.249 9.657 1.00 78.75 181 GLU A N 1
ATOM 1429 C CA . GLU A 1 181 ? 7.440 -11.281 8.614 1.00 78.75 181 GLU A CA 1
ATOM 1430 C C . GLU A 1 181 ? 6.222 -10.419 8.277 1.00 78.75 181 GLU A C 1
ATOM 1432 O O . GLU A 1 181 ? 5.353 -10.821 7.507 1.00 78.75 181 GLU A O 1
ATOM 1437 N N . THR A 1 182 ? 6.195 -9.199 8.812 1.00 82.75 182 THR A N 1
ATOM 1438 C CA . THR A 1 182 ? 5.190 -8.170 8.487 1.00 82.75 182 THR A CA 1
ATOM 1439 C C . THR A 1 182 ? 5.302 -7.709 7.027 1.00 82.75 182 THR A C 1
ATOM 1441 O O . THR A 1 182 ? 4.316 -7.301 6.414 1.00 82.75 182 THR A O 1
ATOM 1444 N N . VAL A 1 183 ? 6.510 -7.788 6.447 1.00 89.00 183 VAL A N 1
ATOM 1445 C CA . VAL A 1 183 ? 6.816 -7.345 5.078 1.00 89.00 183 VAL A CA 1
ATOM 1446 C C . VAL A 1 183 ? 7.476 -8.461 4.272 1.00 89.00 183 VAL A C 1
ATOM 1448 O O . VAL A 1 183 ? 8.568 -8.935 4.604 1.00 89.00 183 VAL A O 1
ATOM 1451 N N . ILE A 1 184 ? 6.850 -8.827 3.156 1.00 88.88 184 ILE A N 1
ATOM 1452 C CA . ILE A 1 184 ? 7.276 -9.911 2.268 1.00 88.88 184 ILE A CA 1
ATOM 1453 C C . ILE A 1 184 ? 7.738 -9.339 0.942 1.00 88.88 184 ILE A C 1
ATOM 1455 O O . ILE A 1 184 ? 7.046 -8.544 0.310 1.00 88.88 184 ILE A O 1
ATOM 1459 N N . THR A 1 185 ? 8.902 -9.797 0.498 1.00 88.31 185 THR A N 1
ATOM 1460 C CA . THR A 1 185 ? 9.486 -9.414 -0.784 1.00 88.31 185 THR A CA 1
ATOM 1461 C C . THR A 1 185 ? 9.841 -10.660 -1.598 1.00 88.31 185 THR A C 1
ATOM 1463 O O . THR A 1 185 ? 9.993 -11.750 -1.028 1.00 88.31 185 THR A O 1
ATOM 1466 N N . PRO A 1 186 ? 10.022 -10.549 -2.927 1.00 85.50 186 PRO A N 1
ATOM 1467 C CA . PRO A 1 186 ? 10.355 -11.691 -3.763 1.00 85.50 186 PRO A CA 1
ATOM 1468 C C . PRO A 1 186 ? 11.704 -12.296 -3.369 1.00 85.50 186 PRO A C 1
ATOM 1470 O O . PRO A 1 186 ? 11.894 -13.502 -3.500 1.00 85.50 186 PRO A O 1
ATOM 1473 N N . GLU A 1 187 ? 12.636 -11.488 -2.855 1.00 83.56 187 GLU A N 1
ATOM 1474 C CA . GLU A 1 187 ? 13.936 -11.946 -2.362 1.00 83.56 187 GLU A CA 1
ATOM 1475 C C . GLU A 1 187 ? 13.778 -12.884 -1.154 1.00 83.56 187 GLU A C 1
ATOM 1477 O O . GLU A 1 187 ? 14.389 -13.956 -1.126 1.00 83.56 187 GLU A O 1
ATOM 1482 N N . LYS A 1 188 ? 12.900 -12.542 -0.198 1.00 81.25 188 LYS A N 1
ATOM 1483 C CA . LYS A 1 188 ? 12.601 -13.387 0.972 1.00 81.25 188 LYS A CA 1
ATOM 1484 C C . LYS A 1 188 ? 11.943 -14.713 0.575 1.00 81.25 188 LYS A C 1
ATOM 1486 O O . LYS A 1 188 ? 12.250 -15.748 1.164 1.00 81.25 188 LYS A O 1
ATOM 1491 N N . VAL A 1 189 ? 11.085 -14.710 -0.450 1.00 82.88 189 VAL A N 1
ATOM 1492 C CA . VAL A 1 189 ? 10.430 -15.935 -0.943 1.00 82.88 189 VAL A CA 1
ATOM 1493 C C . VAL A 1 189 ? 11.396 -16.805 -1.760 1.00 82.88 189 VAL A C 1
ATOM 1495 O O . VAL A 1 189 ? 11.456 -18.013 -1.542 1.00 82.88 189 VAL A O 1
ATOM 1498 N N . LYS A 1 190 ? 12.200 -16.221 -2.663 1.00 79.12 190 LYS A N 1
ATOM 1499 C CA . LYS A 1 190 ? 13.157 -16.951 -3.527 1.00 79.12 190 LYS A CA 1
ATOM 1500 C C . LYS A 1 190 ? 14.258 -17.657 -2.740 1.00 79.12 190 LYS A C 1
ATOM 1502 O O . LYS A 1 190 ? 14.668 -18.751 -3.120 1.00 79.12 190 LYS A O 1
ATOM 1507 N N . ASN A 1 191 ? 14.703 -17.068 -1.633 1.00 64.62 191 ASN A N 1
ATOM 1508 C CA . ASN A 1 191 ? 15.713 -17.672 -0.765 1.00 64.62 191 ASN A CA 1
ATOM 1509 C C . ASN A 1 191 ? 15.185 -18.887 0.032 1.00 64.62 191 ASN A C 1
ATOM 1511 O O . ASN A 1 191 ? 15.971 -19.569 0.688 1.00 64.62 191 ASN A O 1
ATOM 1515 N N . ARG A 1 192 ? 13.885 -19.226 -0.062 1.00 65.06 192 ARG A N 1
ATOM 1516 C CA . ARG A 1 192 ? 13.341 -20.507 0.415 1.00 65.06 192 ARG A CA 1
ATOM 1517 C C . ARG A 1 192 ? 13.489 -21.583 -0.663 1.00 65.06 192 ARG A C 1
ATOM 1519 O O . ARG A 1 192 ? 12.599 -21.813 -1.479 1.00 65.06 192 ARG A O 1
ATOM 1526 N N . THR A 1 193 ? 14.595 -22.315 -0.618 1.00 47.38 193 THR A N 1
ATOM 1527 C CA . THR A 1 193 ? 14.841 -23.579 -1.337 1.00 47.38 193 THR A CA 1
ATOM 1528 C C . THR A 1 193 ? 13.878 -24.695 -0.885 1.00 47.38 193 THR A C 1
ATOM 1530 O O . THR A 1 193 ? 14.273 -25.661 -0.241 1.00 47.38 193 THR A O 1
ATOM 1533 N N . GLY A 1 194 ? 12.585 -24.573 -1.205 1.00 46.66 194 GLY A N 1
ATOM 1534 C CA . GLY A 1 194 ? 11.577 -25.591 -0.867 1.00 46.66 194 GLY A CA 1
ATOM 1535 C C . GLY A 1 194 ? 10.232 -25.504 -1.597 1.00 46.66 194 GLY A C 1
ATOM 1536 O O . GLY A 1 194 ? 9.473 -26.466 -1.567 1.00 46.66 194 GLY A O 1
ATOM 1537 N N . GLY A 1 195 ? 9.932 -24.405 -2.294 1.00 46.22 195 GLY A N 1
ATOM 1538 C CA . GLY A 1 195 ? 8.734 -24.285 -3.127 1.00 46.22 195 GLY A CA 1
ATOM 1539 C C . GLY A 1 195 ? 9.074 -23.517 -4.392 1.00 46.22 195 GLY A C 1
ATOM 1540 O O . GLY A 1 195 ? 9.406 -22.339 -4.329 1.00 46.22 195 GLY A O 1
ATOM 1541 N N . ALA A 1 196 ? 9.064 -24.192 -5.539 1.00 40.62 196 ALA A N 1
ATOM 1542 C CA . ALA A 1 196 ? 9.419 -23.573 -6.806 1.00 40.62 196 ALA A CA 1
ATOM 1543 C C . ALA A 1 196 ? 8.454 -22.424 -7.132 1.00 40.62 196 ALA A C 1
ATOM 1545 O O . ALA A 1 196 ? 7.295 -22.661 -7.473 1.00 40.62 196 ALA A O 1
ATOM 1546 N N . ILE A 1 197 ? 8.956 -21.187 -7.121 1.00 47.81 197 ILE A N 1
ATOM 1547 C CA . ILE A 1 197 ? 8.362 -20.117 -7.919 1.00 47.81 197 ILE A CA 1
ATOM 1548 C C . ILE A 1 1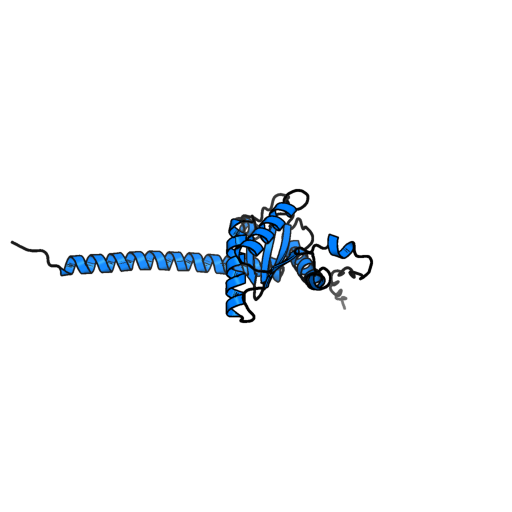97 ? 8.605 -20.531 -9.369 1.00 47.81 197 ILE A C 1
ATOM 1550 O O . ILE A 1 197 ? 9.693 -20.338 -9.914 1.00 47.81 197 ILE A O 1
ATOM 1554 N N . ARG A 1 198 ? 7.614 -21.173 -9.997 1.00 40.12 198 ARG A N 1
ATOM 1555 C CA . ARG A 1 198 ? 7.592 -21.253 -11.457 1.00 40.12 198 ARG A CA 1
ATOM 1556 C C . ARG A 1 198 ? 7.544 -19.812 -11.933 1.00 40.12 198 ARG A C 1
ATOM 1558 O O . ARG A 1 198 ? 6.543 -19.134 -11.738 1.00 40.12 198 ARG A O 1
ATOM 1565 N N . SER A 1 199 ? 8.655 -19.352 -12.494 1.00 40.16 199 SER A N 1
ATOM 1566 C CA . SER A 1 199 ? 8.731 -18.097 -13.219 1.00 40.16 199 SER A CA 1
ATOM 1567 C C . SER A 1 199 ? 7.514 -18.004 -14.134 1.00 40.16 199 SER A C 1
ATOM 1569 O O . SER A 1 199 ? 7.323 -18.839 -15.021 1.00 40.16 199 SER A O 1
ATOM 1571 N N . VAL A 1 200 ? 6.650 -17.026 -13.865 1.00 43.34 200 VAL A N 1
ATOM 1572 C CA . VAL A 1 200 ? 5.529 -16.702 -14.741 1.00 43.34 200 VAL A CA 1
ATOM 1573 C C . VAL A 1 200 ? 6.159 -16.239 -16.046 1.00 43.34 200 VAL A C 1
ATOM 1575 O O . VAL A 1 200 ? 6.690 -15.136 -16.149 1.00 43.34 200 VAL A O 1
ATOM 1578 N N . GLN A 1 201 ? 6.206 -17.134 -17.032 1.00 35.41 201 GLN A N 1
ATOM 1579 C CA . GLN A 1 201 ? 6.602 -16.742 -18.372 1.00 35.41 201 GLN A CA 1
ATOM 1580 C C . GLN A 1 201 ? 5.518 -15.823 -18.932 1.00 35.41 201 GLN A C 1
ATOM 1582 O O . GLN A 1 201 ? 4.331 -16.120 -18.765 1.00 35.41 201 GLN A O 1
ATOM 1587 N N . PRO A 1 202 ? 5.891 -14.733 -19.621 1.00 36.69 202 PRO A N 1
ATOM 1588 C CA . PRO A 1 202 ? 4.913 -13.897 -20.290 1.00 36.69 202 PRO A CA 1
ATOM 1589 C C . PRO A 1 202 ? 4.131 -14.760 -21.281 1.00 36.69 202 PRO A C 1
ATOM 1591 O O . PRO A 1 202 ? 4.721 -15.477 -22.097 1.00 36.69 202 PRO A O 1
ATOM 1594 N N . ILE A 1 203 ? 2.802 -14.699 -21.189 1.00 40.94 203 ILE A N 1
ATOM 1595 C CA . ILE A 1 203 ? 1.874 -15.366 -22.100 1.00 40.94 203 ILE A CA 1
ATOM 1596 C C . ILE A 1 203 ? 2.249 -14.938 -23.524 1.00 40.94 203 ILE A C 1
ATOM 1598 O O . ILE A 1 203 ? 2.005 -13.805 -23.945 1.00 40.94 203 ILE A O 1
ATOM 1602 N N . ARG A 1 204 ? 2.898 -15.836 -24.274 1.00 34.72 204 ARG A N 1
ATOM 1603 C CA . ARG A 1 204 ? 3.182 -15.623 -25.694 1.00 34.72 204 ARG A CA 1
ATOM 1604 C C . ARG A 1 204 ? 1.844 -15.552 -26.421 1.00 34.72 204 ARG A C 1
ATOM 1606 O O . ARG A 1 204 ? 1.124 -16.545 -26.480 1.00 34.72 204 ARG A O 1
ATOM 1613 N N . LYS A 1 205 ? 1.526 -14.385 -26.990 1.00 38.88 205 LYS A N 1
ATOM 1614 C CA . LYS A 1 205 ? 0.404 -14.232 -27.925 1.00 38.88 205 LYS A CA 1
ATOM 1615 C C . LYS A 1 205 ? 0.528 -15.287 -29.039 1.00 38.88 205 LYS A C 1
ATOM 1617 O O . LYS A 1 205 ? 1.633 -15.458 -29.569 1.00 38.88 205 LYS A O 1
ATOM 1622 N N . PRO A 1 206 ? -0.555 -15.988 -29.415 1.00 37.38 206 PRO A N 1
ATOM 1623 C CA . PRO A 1 206 ? -0.507 -16.927 -30.525 1.00 37.38 206 PRO A CA 1
ATOM 1624 C C . PRO A 1 206 ? -0.197 -16.171 -31.821 1.00 37.38 206 PRO A C 1
ATOM 1626 O O . PRO A 1 206 ? -0.844 -15.177 -32.150 1.00 37.38 206 PRO A O 1
ATOM 1629 N N . LYS A 1 207 ? 0.821 -16.640 -32.551 1.00 39.16 207 LYS A N 1
ATOM 1630 C CA . LYS A 1 207 ? 1.082 -16.213 -33.928 1.00 39.16 207 LYS A CA 1
ATOM 1631 C C . LYS A 1 207 ? -0.126 -16.610 -34.776 1.00 39.16 207 LYS A C 1
ATOM 1633 O O . LYS A 1 207 ? -0.359 -17.796 -34.989 1.00 39.16 207 LYS A O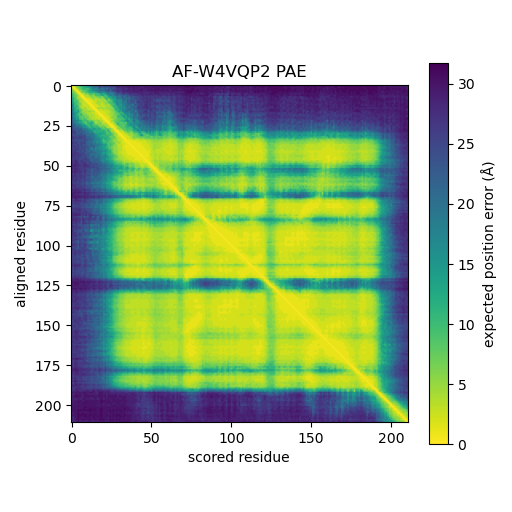 1
ATOM 1638 N N . LEU A 1 208 ? -0.869 -15.621 -35.262 1.00 44.47 208 LEU A N 1
ATOM 1639 C CA . LEU A 1 208 ? -1.788 -15.807 -36.379 1.00 44.47 208 LEU A CA 1
ATOM 1640 C C . LEU A 1 208 ? -0.953 -16.179 -37.611 1.00 44.47 208 LEU A C 1
ATOM 1642 O O . LEU A 1 208 ? -0.098 -15.408 -38.047 1.00 44.47 208 LEU A O 1
ATOM 1646 N N . SER A 1 209 ? -1.158 -17.399 -38.105 1.00 44.03 209 SER A N 1
ATOM 1647 C CA . SER A 1 209 ? -0.628 -17.872 -39.384 1.00 44.03 209 SER A CA 1
ATOM 1648 C C . SER A 1 209 ? -1.396 -17.195 -40.522 1.00 44.03 209 SER A C 1
ATOM 1650 O O . SER A 1 209 ? -2.626 -17.169 -40.450 1.00 44.03 209 SER A O 1
ATOM 1652 N N . PRO A 1 210 ? -0.728 -16.686 -41.571 1.00 57.38 210 PRO A N 1
ATOM 1653 C CA . PRO A 1 210 ? -1.418 -16.245 -42.770 1.00 57.38 210 PRO A CA 1
ATOM 1654 C C . PRO A 1 210 ? -1.833 -17.486 -43.569 1.00 57.38 210 PRO A C 1
ATOM 1656 O O . PRO A 1 210 ? -0.985 -18.308 -43.923 1.00 57.38 210 PRO A O 1
ATOM 1659 N N . TYR A 1 211 ? -3.132 -17.627 -43.806 1.00 50.81 211 TYR A N 1
ATOM 1660 C CA . TYR A 1 211 ? -3.668 -18.331 -44.967 1.00 50.81 211 TYR A CA 1
ATOM 1661 C C . TYR A 1 211 ? -4.272 -17.279 -45.888 1.00 50.81 211 TYR A C 1
ATOM 1663 O O . TYR A 1 211 ? -4.906 -16.344 -45.342 1.00 50.81 211 TYR A O 1
#

Secondary structure (DSSP, 8-state):
-----HHHHHHHHHHHHHHHHHHHHHHHHHHHHHHHHHHHHHHIIIII---TT--TTTHHHH-TT--TTT--EEEEEEEEE-S-SSHHHHHHHHHHHHHHHHHHS-SEEEEETTEEEEEEES-TTTTHHHHHHHHHHHHHHHHT-EEEEEE---BSSGGGHHHHHHHHHHHGGGGGG-TT-SEE-HHHHHT-TTS----------------